Protein AF-A0A2K3N5E5-F1 (afdb_monomer_lite)

Foldseek 3Di:
DDDPPDPVVVVVVVVVVVVVVVVPPPDDPDDDDDDDDDDDDDDDDDDDDDDDDPPPPPDPDPVPVVVVVVVVVVVVVVVVVVVVVVVVVVLVVLCVVQPPCPPPDSVRSVVSSVVVVVVVVVVVVVCCVVDVDADPDWDKDKAFQPDPDPDDDPVPVVVVPGIDIDTGDDDDDDPCPVVVVVVVCVVVVDDDPDDDDDDDDDDDD

Structure (mmCIF, N/CA/C/O backbone):
data_AF-A0A2K3N5E5-F1
#
_entry.id   AF-A0A2K3N5E5-F1
#
loop_
_atom_site.group_PDB
_atom_site.id
_atom_site.type_symbol
_atom_site.label_atom_id
_atom_site.label_alt_id
_atom_site.label_comp_id
_atom_site.label_asym_id
_atom_site.label_entity_id
_atom_site.label_seq_id
_atom_site.pdbx_PDB_ins_code
_atom_site.Cartn_x
_atom_site.Cartn_y
_atom_site.Cartn_z
_atom_site.occupancy
_atom_site.B_iso_or_equiv
_atom_site.auth_seq_id
_atom_site.auth_comp_id
_atom_site.auth_asym_id
_atom_site.auth_atom_id
_atom_site.pdbx_PDB_model_num
ATOM 1 N N . MET A 1 1 ? -0.029 -23.147 -34.958 1.00 42.16 1 MET A N 1
ATOM 2 C CA . MET A 1 1 ? 1.260 -22.773 -35.577 1.00 42.16 1 MET A CA 1
ATOM 3 C C . MET A 1 1 ? 1.073 -21.436 -36.273 1.00 42.16 1 MET A C 1
ATOM 5 O O . MET A 1 1 ? -0.052 -21.160 -36.648 1.00 42.16 1 MET A O 1
ATOM 9 N N . GLU A 1 2 ? 2.160 -20.677 -36.436 1.00 45.16 2 GLU A N 1
ATOM 10 C CA . GLU A 1 2 ? 2.275 -19.384 -37.145 1.00 45.16 2 GLU A CA 1
ATOM 11 C C . GLU A 1 2 ? 2.091 -18.124 -36.288 1.00 45.16 2 GLU A C 1
ATOM 13 O O . GLU A 1 2 ? 0.984 -17.686 -35.993 1.00 45.16 2 GLU A O 1
ATOM 18 N N . ASN A 1 3 ? 3.228 -17.554 -35.866 1.00 38.28 3 ASN A N 1
ATOM 19 C CA . ASN A 1 3 ? 3.641 -16.186 -36.215 1.00 38.28 3 ASN A CA 1
ATOM 20 C C . ASN A 1 3 ? 5.007 -15.890 -35.571 1.00 38.28 3 ASN A C 1
ATOM 22 O O . ASN A 1 3 ? 5.084 -15.391 -34.455 1.00 38.28 3 ASN A O 1
ATOM 26 N N . TYR A 1 4 ? 6.089 -16.232 -36.281 1.00 43.16 4 TYR A N 1
ATOM 27 C CA . TYR A 1 4 ? 7.487 -16.018 -35.860 1.00 43.16 4 TYR A CA 1
ATOM 28 C C . TYR A 1 4 ? 8.283 -15.151 -36.857 1.00 43.16 4 TYR A C 1
ATOM 30 O O . TYR A 1 4 ? 9.507 -15.196 -36.874 1.00 43.16 4 TYR A O 1
ATOM 38 N N . ASN A 1 5 ? 7.600 -14.363 -37.699 1.00 47.69 5 ASN A N 1
ATOM 39 C CA . ASN A 1 5 ? 8.232 -13.681 -38.839 1.00 47.69 5 ASN A CA 1
ATOM 40 C C . ASN A 1 5 ? 8.223 -12.142 -38.790 1.00 47.69 5 ASN A C 1
ATOM 42 O O . ASN A 1 5 ? 8.678 -11.527 -39.747 1.00 47.69 5 ASN A O 1
ATOM 46 N N . ASN A 1 6 ? 7.767 -11.498 -37.707 1.00 48.53 6 ASN A N 1
ATOM 47 C CA . ASN A 1 6 ? 7.713 -10.025 -37.662 1.00 48.53 6 ASN A CA 1
ATOM 48 C C . ASN A 1 6 ? 8.928 -9.340 -37.013 1.00 48.53 6 ASN A C 1
ATOM 50 O O . ASN A 1 6 ? 9.182 -8.178 -37.304 1.00 48.53 6 ASN A O 1
ATOM 54 N N . ASP A 1 7 ? 9.717 -10.048 -36.201 1.00 52.59 7 ASP A N 1
ATOM 55 C CA . ASP A 1 7 ? 10.861 -9.445 -35.496 1.00 52.59 7 ASP A CA 1
ATOM 56 C C . ASP A 1 7 ? 12.050 -9.168 -36.438 1.00 52.59 7 ASP A C 1
ATOM 58 O O . ASP A 1 7 ? 12.761 -8.176 -36.298 1.00 52.59 7 ASP A O 1
ATOM 62 N N . SER A 1 8 ? 12.270 -10.015 -37.452 1.00 50.25 8 SER A N 1
ATOM 63 C CA . SER A 1 8 ? 13.434 -9.887 -38.349 1.00 50.25 8 SER A CA 1
ATOM 64 C C . SER A 1 8 ? 13.371 -8.632 -39.233 1.00 50.25 8 SER A C 1
ATOM 66 O O . SER A 1 8 ? 14.396 -7.994 -39.491 1.00 50.25 8 SER A O 1
ATOM 68 N N . SER A 1 9 ? 12.161 -8.229 -39.626 1.00 55.28 9 SER A N 1
ATOM 69 C CA . SER A 1 9 ? 11.920 -7.034 -40.440 1.00 55.28 9 SER A CA 1
ATOM 70 C C . SER A 1 9 ? 12.106 -5.737 -39.644 1.00 55.28 9 SER A C 1
ATOM 72 O O . SER A 1 9 ? 12.648 -4.770 -40.180 1.00 55.28 9 SER A O 1
ATOM 74 N N . GLU A 1 10 ? 11.749 -5.715 -38.353 1.00 53.28 10 GLU A N 1
ATOM 75 C CA . GLU A 1 10 ? 11.965 -4.542 -37.491 1.00 53.28 10 GLU A CA 1
ATOM 76 C C . GLU A 1 10 ? 13.458 -4.281 -37.249 1.00 53.28 10 GLU A C 1
ATOM 78 O O . GLU A 1 10 ? 13.913 -3.138 -37.360 1.00 53.28 10 GLU A O 1
ATOM 83 N N . TRP A 1 11 ? 14.262 -5.330 -37.029 1.00 48.59 11 TRP A N 1
ATOM 84 C CA . TRP A 1 11 ? 15.717 -5.187 -36.881 1.00 48.59 11 TRP A CA 1
ATOM 85 C C . TRP A 1 11 ? 16.397 -4.670 -38.155 1.00 48.59 11 TRP A C 1
ATOM 87 O O . TRP A 1 11 ? 17.313 -3.846 -38.074 1.00 48.59 11 TRP A O 1
ATOM 97 N N . GLN A 1 12 ? 15.942 -5.098 -39.338 1.00 54.81 12 GLN A N 1
ATOM 98 C CA . GLN A 1 12 ? 16.451 -4.588 -40.616 1.00 54.81 12 GLN A CA 1
ATOM 99 C C . GLN A 1 12 ? 16.048 -3.128 -40.864 1.00 54.81 12 GLN A C 1
ATOM 101 O O . GLN A 1 12 ? 16.860 -2.342 -41.361 1.00 54.81 12 GLN A O 1
ATOM 106 N N . GLN A 1 13 ? 14.839 -2.732 -40.463 1.00 62.19 13 GLN A N 1
ATOM 107 C CA . GLN A 1 13 ? 14.376 -1.352 -40.595 1.00 62.19 13 GLN A CA 1
ATOM 108 C C . GLN A 1 13 ? 15.092 -0.408 -39.613 1.00 62.19 13 GLN A C 1
ATOM 110 O O . GLN A 1 13 ? 15.427 0.724 -39.967 1.00 62.19 13 GLN A O 1
ATOM 115 N N . GLN A 1 14 ? 15.429 -0.885 -38.412 1.00 58.41 14 GLN A N 1
ATOM 116 C CA . GLN A 1 14 ? 16.201 -0.121 -37.429 1.00 58.41 14 GLN A CA 1
ATOM 117 C C . GLN A 1 14 ? 17.668 0.075 -37.863 1.00 58.41 14 GLN A C 1
ATOM 119 O O . GLN A 1 14 ? 18.236 1.148 -37.653 1.00 58.41 14 GLN A O 1
ATOM 124 N N . GLN A 1 15 ? 18.260 -0.916 -38.542 1.00 58.81 15 GLN A N 1
ATOM 125 C CA . GLN A 1 15 ? 19.593 -0.812 -39.157 1.00 58.81 15 GLN A CA 1
ATOM 126 C C . GLN A 1 15 ? 19.628 0.209 -40.308 1.00 58.81 15 GLN A C 1
ATOM 128 O O . GLN A 1 15 ? 20.620 0.919 -40.469 1.00 58.81 15 GLN A O 1
ATOM 133 N N . GLN A 1 16 ? 18.549 0.328 -41.093 1.00 56.12 16 GLN A N 1
ATOM 134 C CA . GLN A 1 16 ? 18.452 1.344 -42.150 1.00 56.12 16 GLN A CA 1
ATOM 135 C C . GLN A 1 16 ? 18.288 2.761 -41.585 1.00 56.12 16 GLN A C 1
ATOM 137 O O . GLN A 1 16 ? 18.914 3.688 -42.097 1.00 56.12 16 GLN A O 1
ATOM 142 N N . GLN A 1 17 ? 17.543 2.937 -40.487 1.00 54.84 17 GLN A N 1
ATOM 143 C CA . GLN A 1 17 ? 17.451 4.245 -39.827 1.00 54.84 17 GLN A CA 1
ATOM 144 C C . GLN A 1 17 ? 18.795 4.696 -39.235 1.00 54.84 17 GLN A C 1
ATOM 146 O O . GLN A 1 17 ? 19.150 5.863 -39.367 1.00 54.84 17 GLN A O 1
ATOM 151 N N . HIS A 1 18 ? 19.600 3.786 -38.676 1.00 51.78 18 HIS A N 1
ATOM 152 C CA . HIS A 1 18 ? 20.935 4.129 -38.165 1.00 51.78 18 HIS A CA 1
ATOM 153 C C . HIS A 1 18 ? 21.882 4.675 -39.251 1.00 51.78 18 HIS A C 1
ATOM 155 O O . HIS A 1 18 ? 22.719 5.527 -38.961 1.00 51.78 18 HIS A O 1
ATOM 161 N N . LYS A 1 19 ? 21.729 4.234 -40.509 1.00 51.12 19 LYS A N 1
ATOM 162 C CA . LYS A 1 19 ? 22.506 4.760 -41.645 1.00 51.12 19 LYS A CA 1
ATOM 163 C C . LYS A 1 19 ? 22.077 6.174 -42.051 1.00 51.12 19 LYS A C 1
ATOM 165 O O . LYS A 1 19 ? 22.918 6.947 -42.486 1.00 51.12 19 LYS A O 1
ATOM 170 N N . HIS A 1 20 ? 20.802 6.523 -41.869 1.00 42.84 20 HIS A N 1
ATOM 171 C CA . HIS A 1 20 ? 20.267 7.845 -42.213 1.00 42.84 20 HIS A CA 1
ATOM 172 C C . HIS A 1 20 ? 20.663 8.929 -41.195 1.00 42.84 20 HIS A C 1
ATOM 174 O O . HIS A 1 20 ? 20.991 10.047 -41.579 1.00 42.84 20 HIS A O 1
ATOM 180 N N . TRP A 1 21 ? 20.713 8.594 -39.901 1.00 40.06 21 TRP A N 1
ATOM 181 C CA . TRP A 1 21 ? 21.130 9.537 -38.850 1.00 40.06 21 TRP A CA 1
ATOM 182 C C . TRP A 1 21 ? 22.621 9.892 -38.902 1.00 40.06 21 TRP A C 1
ATOM 184 O O . TRP A 1 21 ? 23.007 10.971 -38.466 1.00 40.06 21 TRP A O 1
ATOM 194 N N . SER A 1 22 ? 23.458 9.025 -39.478 1.00 42.31 22 SER A N 1
ATOM 195 C CA . SER A 1 22 ? 24.896 9.286 -39.622 1.00 42.31 22 SER A CA 1
ATOM 196 C C . SER A 1 22 ? 25.226 10.315 -40.712 1.00 42.31 22 SER A C 1
ATOM 198 O O . SER A 1 22 ? 26.378 10.721 -40.820 1.00 42.31 22 SER A O 1
ATOM 200 N N . GLN A 1 23 ? 24.238 10.725 -41.517 1.00 37.22 23 GLN A N 1
ATOM 201 C CA . GLN A 1 23 ? 24.419 11.646 -42.642 1.00 37.22 23 GLN A CA 1
ATOM 202 C C . GLN A 1 23 ? 24.017 13.098 -42.316 1.00 37.22 23 GLN A C 1
ATOM 204 O O . GLN A 1 23 ? 24.315 14.000 -43.090 1.00 37.22 23 GLN A O 1
ATOM 209 N N . TYR A 1 24 ? 23.403 13.340 -41.152 1.00 44.09 24 TYR A N 1
ATOM 210 C CA . TYR A 1 24 ? 22.996 14.670 -40.682 1.00 44.09 24 TYR A CA 1
ATOM 211 C C . TYR A 1 24 ? 23.687 15.030 -39.366 1.00 44.09 24 TYR A C 1
ATOM 213 O O . TYR A 1 24 ? 23.031 15.233 -38.348 1.00 44.09 24 TYR A O 1
ATOM 221 N N . SER A 1 25 ? 25.018 15.070 -39.348 1.00 48.66 25 SER A N 1
ATOM 222 C CA . SER A 1 25 ? 25.734 15.636 -38.198 1.00 48.66 25 SER A CA 1
ATOM 223 C C . SER A 1 25 ? 27.139 16.104 -38.562 1.00 48.66 25 SER A C 1
ATOM 225 O O . SER A 1 25 ? 28.113 15.698 -37.935 1.00 48.66 25 SER A O 1
ATOM 227 N N . CYS A 1 26 ? 27.253 16.971 -39.563 1.00 41.47 26 CYS A N 1
ATOM 228 C CA . CYS A 1 26 ? 28.448 17.784 -39.764 1.00 41.47 26 CYS A CA 1
ATOM 229 C C . CYS A 1 26 ? 27.980 19.142 -40.277 1.00 41.47 26 CYS A C 1
ATOM 231 O O . CYS A 1 26 ? 27.768 19.270 -41.469 1.00 41.47 26 CYS A O 1
ATOM 233 N N . ASP A 1 27 ? 27.701 20.072 -39.366 1.00 42.97 27 ASP A N 1
ATOM 234 C CA . ASP A 1 27 ? 27.798 21.522 -39.580 1.00 42.97 27 ASP A CA 1
ATOM 235 C C . ASP A 1 27 ? 27.464 22.205 -38.246 1.00 42.97 27 ASP A C 1
ATOM 237 O O . ASP A 1 27 ? 26.348 22.664 -38.013 1.00 42.97 27 ASP A O 1
ATOM 241 N N . ASP A 1 28 ? 28.434 22.232 -37.330 1.00 33.66 28 ASP A N 1
ATOM 242 C CA . ASP A 1 28 ? 28.466 23.291 -36.322 1.00 33.66 28 ASP A CA 1
ATOM 243 C C . ASP A 1 28 ? 29.911 23.755 -36.116 1.00 33.66 28 ASP A C 1
ATOM 245 O O . ASP A 1 28 ? 30.687 23.198 -35.339 1.00 33.66 28 ASP A O 1
ATOM 249 N N . HIS A 1 29 ? 30.286 24.782 -36.879 1.00 48.22 29 HIS A N 1
ATOM 250 C CA . HIS A 1 29 ? 31.441 25.622 -36.593 1.00 48.22 29 HIS A CA 1
ATOM 251 C C . HIS A 1 29 ? 31.079 26.575 -35.446 1.00 48.22 29 HIS A C 1
ATOM 253 O O . HIS A 1 29 ? 30.838 27.762 -35.660 1.00 48.22 29 HIS A O 1
ATOM 259 N N . SER A 1 30 ? 31.064 26.076 -34.213 1.00 34.72 30 SER A N 1
ATOM 260 C CA . SER A 1 30 ? 30.947 26.915 -33.021 1.00 34.72 30 SER A CA 1
ATOM 261 C C . SER A 1 30 ? 32.326 27.101 -32.377 1.00 34.72 30 SER A C 1
ATOM 263 O O . SER A 1 30 ? 32.817 26.336 -31.550 1.00 34.72 30 SER A O 1
ATOM 265 N N . GLN A 1 31 ? 32.985 28.165 -32.834 1.00 40.59 31 GLN A N 1
ATOM 266 C CA . GLN A 1 31 ? 34.231 28.707 -32.309 1.00 40.59 31 GLN A CA 1
ATOM 267 C C . GLN A 1 31 ? 33.973 29.299 -30.911 1.00 40.59 31 GLN A C 1
ATOM 269 O O . GLN A 1 31 ? 33.431 30.395 -30.786 1.00 40.59 31 GLN A O 1
ATOM 274 N N . PHE A 1 32 ? 34.347 28.585 -29.847 1.00 31.62 32 PHE A N 1
ATOM 275 C CA . PHE A 1 32 ? 34.338 29.129 -28.484 1.00 31.62 32 PHE A CA 1
ATOM 276 C C . PHE A 1 32 ? 35.747 29.599 -28.086 1.00 31.62 32 PHE A C 1
ATOM 278 O O . PHE A 1 32 ? 36.690 28.810 -28.169 1.00 31.62 32 PHE A O 1
ATOM 285 N N . PRO A 1 33 ? 35.931 30.852 -27.627 1.00 35.31 33 PRO A N 1
ATOM 286 C CA . PRO A 1 33 ? 37.212 31.311 -27.110 1.00 35.31 33 PRO A CA 1
ATOM 287 C C . PRO A 1 33 ? 37.356 30.919 -25.633 1.00 35.31 33 PRO A C 1
ATOM 289 O O . PRO A 1 33 ? 36.650 31.441 -24.768 1.00 35.31 33 PRO A O 1
ATOM 292 N N . THR A 1 34 ? 38.294 30.026 -25.318 1.00 40.12 34 THR A N 1
ATOM 293 C CA . THR A 1 34 ? 38.676 29.742 -23.927 1.00 40.12 34 THR A CA 1
ATOM 294 C C . THR A 1 34 ? 39.564 30.875 -23.411 1.00 40.12 34 THR A C 1
ATOM 296 O O . THR A 1 34 ? 40.749 30.949 -23.725 1.00 40.12 34 THR A O 1
ATOM 299 N N . GLN A 1 35 ? 38.983 31.778 -22.625 1.00 35.41 35 GLN A N 1
ATOM 300 C CA . GLN A 1 35 ? 39.711 32.800 -21.872 1.00 35.41 35 GLN A CA 1
ATOM 301 C C . GLN A 1 35 ? 40.418 32.125 -20.683 1.00 35.41 35 GLN A C 1
ATOM 303 O O . GLN A 1 35 ? 39.749 31.605 -19.791 1.00 35.41 35 GLN A O 1
ATOM 308 N N . ILE A 1 36 ? 41.754 32.132 -20.650 1.00 42.62 36 ILE A N 1
ATOM 309 C CA . ILE A 1 36 ? 42.539 31.775 -19.458 1.00 42.62 36 ILE A CA 1
ATOM 310 C C . ILE A 1 36 ? 43.244 33.041 -18.959 1.00 42.62 36 ILE A C 1
ATOM 312 O O . ILE A 1 36 ? 44.010 33.671 -19.684 1.00 42.62 36 ILE A O 1
ATOM 316 N N . LEU A 1 37 ? 42.941 33.414 -17.714 1.00 35.03 37 LEU A N 1
ATOM 317 C CA . LEU A 1 37 ? 43.524 34.535 -16.972 1.00 35.03 37 LEU A CA 1
ATOM 318 C C . LEU A 1 37 ? 45.011 34.258 -16.643 1.00 35.03 37 LEU A C 1
ATOM 320 O O . LEU A 1 37 ? 45.325 33.130 -16.255 1.00 35.03 37 LEU A O 1
ATOM 324 N N . PRO A 1 38 ? 45.925 35.246 -16.714 1.00 44.06 38 PRO A N 1
ATOM 325 C CA . PRO A 1 38 ? 47.325 35.035 -16.369 1.00 44.06 38 PRO A CA 1
ATOM 326 C C . PRO A 1 38 ? 47.554 35.211 -14.861 1.00 44.06 38 PRO A C 1
ATOM 328 O O . PRO A 1 38 ? 47.101 36.185 -14.260 1.00 44.06 38 PRO A O 1
ATOM 331 N N . HIS A 1 39 ? 48.317 34.299 -14.258 1.00 35.91 39 HIS A N 1
ATOM 332 C CA . HIS A 1 39 ? 48.980 34.536 -12.977 1.00 35.91 39 HIS A CA 1
ATOM 333 C C . HIS A 1 39 ? 50.441 34.900 -13.269 1.00 35.91 39 HIS A C 1
ATOM 335 O O . HIS A 1 39 ? 51.163 34.164 -13.943 1.00 35.91 39 HIS A O 1
ATOM 341 N N . ASN A 1 40 ? 50.818 36.085 -12.799 1.00 36.28 40 ASN A N 1
ATOM 342 C CA . ASN A 1 40 ? 52.142 36.673 -12.872 1.00 36.28 40 ASN A CA 1
ATOM 343 C C . ASN A 1 40 ? 52.854 36.410 -11.542 1.00 36.28 40 ASN A C 1
ATOM 345 O O . ASN A 1 40 ? 52.357 36.850 -10.506 1.00 36.28 40 ASN A O 1
ATOM 349 N N . VAL A 1 41 ? 54.015 35.762 -11.576 1.00 34.69 41 VAL A N 1
ATOM 350 C CA . VAL A 1 41 ? 55.037 35.912 -10.535 1.00 34.69 41 VAL A CA 1
ATOM 351 C C . VAL A 1 41 ? 56.393 36.035 -11.216 1.00 34.69 41 VAL A C 1
ATOM 353 O O . VAL A 1 41 ? 56.855 35.137 -11.917 1.00 34.69 41 VAL A O 1
ATOM 356 N N . SER A 1 42 ? 56.981 37.212 -11.043 1.00 38.88 42 SER A N 1
ATOM 357 C CA . SER A 1 42 ? 58.345 37.544 -11.414 1.00 38.88 42 SER A CA 1
ATOM 358 C C . SER A 1 42 ? 59.309 36.872 -10.443 1.00 38.88 42 SER A C 1
ATOM 360 O O . SER A 1 42 ? 59.102 36.978 -9.238 1.00 38.88 42 SER A O 1
ATOM 362 N N . ASP A 1 43 ? 60.399 36.297 -10.946 1.00 31.28 43 ASP A N 1
ATOM 363 C CA . ASP A 1 43 ? 61.696 36.543 -10.323 1.00 31.28 43 ASP A CA 1
ATOM 364 C C . ASP A 1 43 ? 62.858 36.352 -11.297 1.00 31.28 43 ASP A C 1
ATOM 366 O O . ASP A 1 43 ? 62.812 35.578 -12.253 1.00 31.28 43 ASP A O 1
ATOM 370 N N . SER A 1 44 ? 63.873 37.178 -11.074 1.00 37.91 44 SER A N 1
ATOM 371 C CA . SER A 1 44 ? 64.934 37.536 -12.011 1.00 37.91 44 SER A CA 1
ATOM 372 C C . SER A 1 44 ? 66.169 36.653 -11.834 1.00 37.91 44 SER A C 1
ATOM 374 O O . SER A 1 44 ? 66.607 36.450 -10.707 1.00 37.91 44 SER A O 1
ATOM 376 N N . SER A 1 45 ? 66.814 36.221 -12.922 1.00 36.19 45 SER A N 1
ATOM 377 C CA . SER A 1 45 ? 68.288 36.208 -13.031 1.00 36.19 45 SER A CA 1
ATOM 378 C C . SER A 1 45 ? 68.776 35.796 -14.425 1.00 36.19 45 SER A C 1
ATOM 380 O O . SER A 1 45 ? 68.162 35.005 -15.133 1.00 36.19 45 SER A O 1
ATOM 382 N N . SER A 1 46 ? 69.885 36.426 -14.807 1.00 42.78 46 SER A N 1
ATOM 383 C CA . SER A 1 46 ? 70.565 36.427 -16.099 1.00 42.78 46 SER A CA 1
ATOM 384 C C . SER A 1 46 ? 70.893 35.055 -16.689 1.00 42.78 46 SER A C 1
ATOM 386 O O . SER A 1 46 ? 71.453 34.195 -16.017 1.00 42.78 46 SER A O 1
ATOM 388 N N . GLY A 1 47 ? 70.706 34.924 -18.002 1.00 34.22 47 GLY A N 1
ATOM 389 C CA . GLY A 1 47 ? 71.244 33.813 -18.782 1.00 34.22 47 GLY A CA 1
ATOM 390 C C . GLY A 1 47 ? 71.100 34.061 -20.279 1.00 34.22 47 GLY A C 1
ATOM 391 O O . GLY A 1 47 ? 69.996 34.130 -20.797 1.00 34.22 47 GLY A O 1
ATOM 392 N N . SER A 1 48 ? 72.242 34.248 -20.934 1.00 39.06 48 SER A N 1
ATOM 393 C CA . SER A 1 48 ? 72.470 34.484 -22.362 1.00 39.06 48 SER A CA 1
ATOM 394 C C . SER A 1 48 ? 71.499 33.784 -23.325 1.00 39.06 48 SER A C 1
ATOM 396 O O . SER A 1 48 ? 71.318 32.571 -23.281 1.00 39.06 48 SER A O 1
ATOM 398 N N . PHE A 1 49 ? 70.969 34.559 -24.273 1.00 36.56 49 PHE A N 1
ATOM 399 C CA . PHE A 1 49 ? 70.248 34.077 -25.447 1.00 36.56 49 PHE A CA 1
ATOM 400 C C . PHE A 1 49 ? 71.147 33.167 -26.298 1.00 36.56 49 PHE A C 1
ATOM 402 O O . PHE A 1 49 ? 72.161 33.619 -26.830 1.00 36.56 49 PHE A O 1
ATOM 409 N N . GLN A 1 50 ? 70.740 31.912 -26.484 1.00 35.97 50 GLN A N 1
ATOM 410 C CA . GLN A 1 50 ? 71.152 31.099 -27.623 1.00 35.97 50 GLN A CA 1
ATOM 411 C C . GLN A 1 50 ? 69.908 30.443 -28.224 1.00 35.97 50 GLN A C 1
ATOM 413 O O . GLN A 1 50 ? 69.211 29.653 -27.598 1.00 35.97 50 GLN A O 1
ATOM 418 N N . TYR A 1 51 ? 69.603 30.880 -29.441 1.00 41.62 51 TYR A N 1
ATOM 419 C CA . TYR A 1 51 ? 68.548 30.375 -30.306 1.00 41.62 51 TYR A CA 1
ATOM 420 C C . TYR A 1 51 ? 68.943 28.980 -30.804 1.00 41.62 51 TYR A C 1
ATOM 422 O O . TYR A 1 51 ? 70.003 28.856 -31.413 1.00 41.62 51 TYR A O 1
ATOM 430 N N . SER A 1 52 ? 68.099 27.976 -30.560 1.00 44.41 52 SER A N 1
ATOM 431 C CA . SER A 1 52 ? 67.838 26.762 -31.365 1.00 44.41 52 SER A CA 1
ATOM 432 C C . SER A 1 52 ? 67.535 25.577 -30.451 1.00 44.41 52 SER A C 1
ATOM 434 O O . SER A 1 52 ? 68.418 25.098 -29.765 1.00 44.41 52 SER A O 1
ATOM 436 N N . GLU A 1 53 ? 6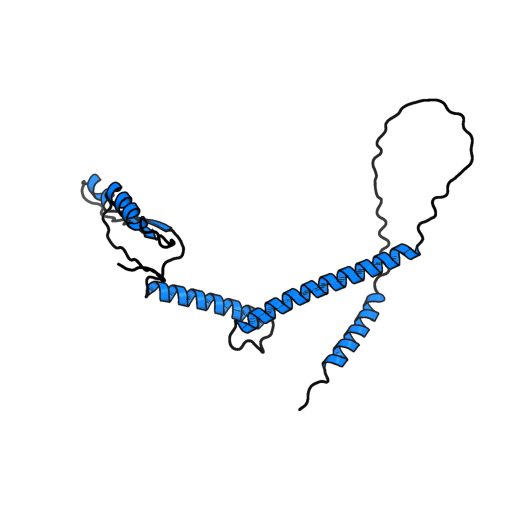6.263 25.178 -30.406 1.00 34.62 53 GLU A N 1
ATOM 437 C CA . GLU A 1 53 ? 65.772 23.789 -30.456 1.00 34.62 53 GLU A CA 1
ATOM 438 C C . GLU A 1 53 ? 64.262 23.879 -30.178 1.00 34.62 53 GLU A C 1
ATOM 440 O O . GLU A 1 53 ? 63.784 23.766 -29.048 1.00 34.62 53 GLU A O 1
ATOM 445 N N . PHE A 1 54 ? 63.477 24.198 -31.209 1.00 36.66 54 PHE A N 1
ATOM 446 C CA . PHE A 1 54 ? 62.034 24.016 -31.116 1.00 36.66 54 PHE A CA 1
ATOM 447 C C . PHE A 1 54 ? 61.791 22.509 -31.003 1.00 36.66 54 PHE A C 1
ATOM 449 O O . PHE A 1 54 ? 61.761 21.808 -32.011 1.00 36.66 54 PHE A O 1
ATOM 456 N N . HIS A 1 55 ? 61.622 22.000 -29.781 1.00 39.41 55 HIS A N 1
ATOM 457 C CA . HIS A 1 55 ? 60.953 20.725 -29.566 1.00 39.41 55 HIS A CA 1
ATOM 458 C C . HIS A 1 55 ? 59.501 20.905 -30.003 1.00 39.41 55 HIS A C 1
ATOM 460 O O . HIS A 1 55 ? 58.629 21.299 -29.228 1.00 39.41 55 HIS A O 1
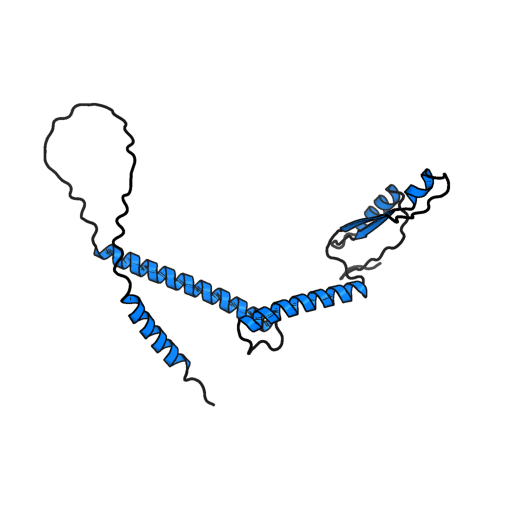ATOM 466 N N . THR A 1 56 ? 59.269 20.676 -31.292 1.00 35.28 56 THR A N 1
ATOM 467 C CA . THR A 1 56 ? 57.956 20.515 -31.892 1.00 35.28 56 THR A CA 1
ATOM 468 C C . THR A 1 56 ? 57.205 19.468 -31.080 1.00 35.28 56 THR A C 1
ATOM 470 O O . THR A 1 56 ? 57.496 18.277 -31.168 1.00 35.28 56 THR A O 1
ATOM 473 N N . TRP A 1 57 ? 56.251 19.908 -30.259 1.00 44.47 57 TRP A N 1
ATOM 474 C CA . TRP A 1 57 ? 55.191 19.023 -29.798 1.00 44.47 57 TRP A CA 1
ATOM 475 C C . TRP A 1 57 ? 54.547 18.435 -31.056 1.00 44.47 57 TRP A C 1
ATOM 477 O O . TRP A 1 57 ? 54.112 19.216 -31.909 1.00 44.47 57 TRP A O 1
ATOM 487 N N . PRO A 1 58 ? 54.523 17.102 -31.231 1.00 46.06 58 PRO A N 1
ATOM 488 C CA . PRO A 1 58 ? 53.809 16.515 -32.346 1.00 46.06 58 PRO A CA 1
ATOM 489 C C . PRO A 1 58 ? 52.357 16.972 -32.253 1.00 46.06 58 PRO A C 1
ATOM 491 O O . PRO A 1 58 ? 51.717 16.834 -31.207 1.00 46.06 58 PRO A O 1
ATOM 494 N N . LEU A 1 59 ? 51.875 17.563 -33.342 1.00 50.66 59 LEU A N 1
ATOM 495 C CA . LEU A 1 59 ? 50.466 17.853 -33.561 1.00 50.66 59 LEU A CA 1
ATOM 496 C C . LEU A 1 59 ? 49.637 16.622 -33.150 1.00 50.66 59 LEU A C 1
ATOM 498 O O . LEU A 1 59 ? 50.019 15.504 -33.514 1.00 50.66 59 LEU A O 1
ATOM 502 N N . PRO A 1 60 ? 48.539 16.786 -32.390 1.00 43.84 60 PRO A N 1
ATOM 503 C CA . PRO A 1 60 ? 47.658 15.677 -32.073 1.00 43.84 60 PRO A CA 1
ATOM 504 C C . PRO A 1 60 ? 47.187 15.047 -33.377 1.00 43.84 60 PRO A C 1
ATOM 506 O O . PRO A 1 60 ? 46.565 15.701 -34.209 1.00 43.84 60 PRO A O 1
ATOM 509 N N . ILE A 1 61 ? 47.535 13.778 -33.541 1.00 50.41 61 ILE A N 1
ATOM 510 C CA . ILE A 1 61 ? 47.040 12.893 -34.583 1.00 50.41 61 ILE A CA 1
ATOM 511 C C . ILE A 1 61 ? 45.507 13.017 -34.606 1.00 50.41 61 ILE A C 1
ATOM 513 O O . ILE A 1 61 ? 44.824 12.624 -33.656 1.00 50.41 61 ILE A O 1
ATOM 517 N N . GLU A 1 62 ? 44.990 13.606 -35.686 1.00 54.41 62 GLU A N 1
ATOM 518 C CA . GLU A 1 62 ? 43.563 13.848 -35.961 1.00 54.41 62 GLU A CA 1
ATOM 519 C C . GLU A 1 62 ? 42.745 12.537 -35.950 1.00 54.41 62 GLU A C 1
ATOM 521 O O . GLU A 1 62 ? 41.550 12.533 -35.674 1.00 54.41 62 GLU A O 1
ATOM 526 N N . GLU A 1 63 ? 43.431 11.401 -36.096 1.00 46.94 63 GLU A N 1
ATOM 527 C CA . GLU A 1 63 ? 42.913 10.027 -36.036 1.00 46.94 63 GLU A CA 1
ATOM 528 C C . GLU A 1 63 ? 42.389 9.619 -34.636 1.00 46.94 63 GLU A C 1
ATOM 530 O O . GLU A 1 63 ? 41.603 8.688 -34.504 1.00 46.94 63 GLU A O 1
ATOM 535 N N . SER A 1 64 ? 42.777 10.319 -33.557 1.00 55.75 64 SER A N 1
ATOM 536 C CA . SER A 1 64 ? 42.448 9.929 -32.168 1.00 55.75 64 SER A CA 1
ATOM 537 C C . SER A 1 64 ? 41.100 10.465 -31.650 1.00 55.75 64 SER A C 1
ATOM 539 O O . SER A 1 64 ? 40.487 9.883 -30.745 1.00 55.75 64 SER A O 1
ATOM 541 N N . LEU A 1 65 ? 40.616 11.586 -32.192 1.00 60.62 65 LEU A N 1
ATOM 542 C CA . LEU A 1 65 ? 39.386 12.231 -31.717 1.00 60.62 65 LEU A CA 1
ATOM 543 C C . LEU A 1 65 ? 38.131 11.550 -32.262 1.00 60.62 65 LEU A C 1
ATOM 545 O O . LEU A 1 65 ? 37.144 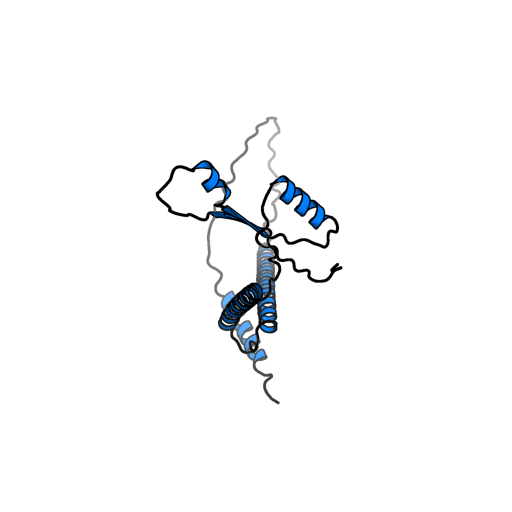11.436 -31.533 1.00 60.62 65 LEU A O 1
ATOM 549 N N . GLU A 1 66 ? 38.187 11.041 -33.491 1.00 60.31 66 GLU A N 1
ATOM 550 C CA . GLU A 1 66 ? 37.088 10.305 -34.116 1.00 60.31 66 GLU A CA 1
ATOM 551 C C . GLU A 1 66 ? 36.843 8.968 -33.406 1.00 60.31 66 GLU A C 1
ATOM 553 O O . GLU A 1 66 ? 35.711 8.674 -33.021 1.00 60.31 66 GLU A O 1
ATOM 558 N N . ASP A 1 67 ? 37.895 8.213 -33.079 1.00 67.94 67 ASP A N 1
ATOM 559 C CA . ASP A 1 67 ? 37.786 6.968 -32.307 1.00 67.94 67 ASP A CA 1
ATOM 560 C C . ASP A 1 67 ? 37.25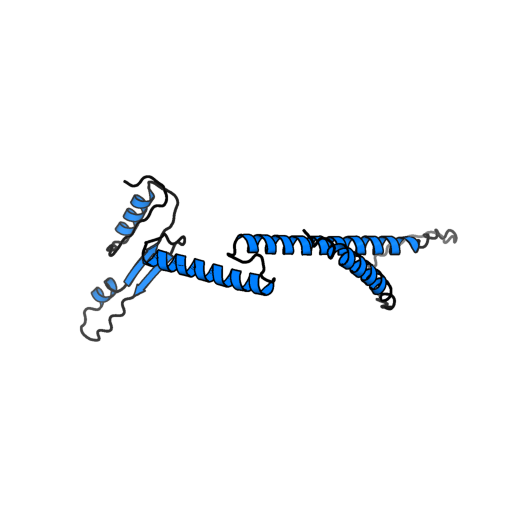5 7.192 -30.887 1.00 67.94 67 ASP A C 1
ATOM 562 O O . ASP A 1 67 ? 36.449 6.405 -30.364 1.00 67.94 67 ASP A O 1
ATOM 566 N N . ARG A 1 68 ? 37.655 8.302 -30.253 1.00 68.44 68 ARG A N 1
ATOM 567 C CA . ARG A 1 68 ? 37.135 8.713 -28.944 1.00 68.44 68 ARG A CA 1
ATOM 568 C C . ARG A 1 68 ? 35.674 9.152 -29.032 1.00 68.44 68 ARG A C 1
ATOM 570 O O . ARG A 1 68 ? 34.895 8.796 -28.146 1.00 68.44 68 ARG A O 1
ATOM 577 N N . ALA A 1 69 ? 35.282 9.865 -30.085 1.00 72.75 69 ALA A N 1
ATOM 578 C CA . ALA A 1 69 ? 33.902 10.279 -30.330 1.00 72.75 69 ALA A CA 1
ATOM 579 C C . ALA A 1 69 ? 32.992 9.078 -30.642 1.00 72.75 69 ALA A C 1
ATOM 581 O O . ALA A 1 69 ? 31.907 8.955 -30.069 1.00 72.75 69 ALA A O 1
ATOM 582 N N . VAL A 1 70 ? 33.453 8.128 -31.459 1.00 76.25 70 VAL A N 1
ATOM 583 C CA . VAL A 1 70 ? 32.746 6.875 -31.764 1.00 76.25 70 VAL A CA 1
ATOM 584 C C . VAL A 1 70 ? 32.603 6.015 -30.507 1.00 76.25 70 VAL A C 1
ATOM 586 O O . VAL A 1 70 ? 31.526 5.477 -30.239 1.00 76.25 70 VAL A O 1
ATOM 589 N N . SER A 1 71 ? 33.653 5.913 -29.691 1.00 76.44 71 SER A N 1
ATOM 590 C CA . SER A 1 71 ? 33.610 5.193 -28.411 1.00 76.44 71 SER A CA 1
ATOM 591 C C . SER A 1 71 ? 32.675 5.866 -27.400 1.00 76.44 71 SER A C 1
ATOM 593 O O . SER A 1 71 ? 31.914 5.181 -26.711 1.00 76.44 71 SER A O 1
ATOM 595 N N . ALA A 1 72 ? 32.659 7.200 -27.347 1.00 80.75 72 ALA A N 1
ATOM 596 C CA . ALA A 1 72 ? 31.728 7.964 -26.520 1.00 80.75 72 ALA A CA 1
ATOM 597 C C . ALA A 1 72 ? 30.270 7.786 -26.981 1.00 80.75 72 ALA A C 1
ATOM 599 O O . ALA A 1 72 ? 29.395 7.543 -26.151 1.00 80.75 72 ALA A O 1
ATOM 600 N N . SER A 1 73 ? 30.007 7.805 -28.290 1.00 82.56 73 SER A N 1
ATOM 601 C CA . SER A 1 73 ? 28.679 7.558 -28.873 1.00 82.56 73 SER A CA 1
ATOM 602 C C . SER A 1 73 ? 28.180 6.127 -28.601 1.00 82.56 73 SER A C 1
ATOM 604 O O . SER A 1 73 ? 27.035 5.909 -28.187 1.00 82.56 73 SER A O 1
ATOM 606 N N . LYS A 1 74 ? 29.066 5.127 -28.708 1.00 89.19 74 LYS A N 1
ATOM 607 C CA . LYS A 1 74 ? 28.782 3.736 -28.304 1.00 89.19 74 LYS A CA 1
ATOM 608 C C . LYS A 1 74 ? 28.486 3.624 -26.804 1.00 89.19 74 LYS A C 1
ATOM 610 O O . LYS A 1 74 ? 27.543 2.942 -26.410 1.00 89.19 74 LYS A O 1
ATOM 615 N N . SER A 1 75 ? 29.242 4.325 -25.959 1.00 92.12 75 SER A N 1
ATOM 616 C CA . SER A 1 75 ? 28.984 4.375 -24.513 1.00 92.12 75 SER A CA 1
ATOM 617 C C . SER A 1 75 ? 27.621 5.007 -24.200 1.00 92.12 75 SER A C 1
ATOM 619 O O . SER A 1 75 ? 26.842 4.451 -23.422 1.00 92.12 75 SER A O 1
ATOM 621 N N . HIS A 1 76 ? 27.284 6.115 -24.864 1.00 95.25 76 HIS A N 1
ATOM 622 C CA . HIS A 1 76 ? 26.010 6.812 -24.700 1.00 95.25 76 HIS A CA 1
ATOM 623 C C . HIS A 1 76 ? 24.813 5.947 -25.126 1.00 95.25 76 HIS A C 1
ATOM 625 O O . HIS A 1 76 ? 23.871 5.761 -24.355 1.00 95.25 76 HIS A O 1
ATOM 631 N N . SER A 1 77 ? 24.873 5.336 -26.311 1.00 96.19 77 SER A N 1
ATOM 632 C CA . SER A 1 77 ? 23.819 4.431 -26.793 1.00 96.19 77 SER A CA 1
ATOM 633 C C . SER A 1 77 ? 23.640 3.207 -25.886 1.00 96.19 77 SER A C 1
ATOM 635 O O . SER A 1 77 ? 22.509 2.813 -25.582 1.00 96.19 77 SER A O 1
ATOM 637 N N . GLN A 1 78 ? 24.734 2.640 -25.369 1.00 97.25 78 GLN A N 1
ATOM 638 C CA . GLN A 1 78 ? 24.684 1.548 -24.398 1.00 97.25 78 GLN A CA 1
ATOM 639 C C . GLN A 1 78 ? 24.080 1.993 -23.055 1.00 97.25 78 GLN A C 1
ATOM 641 O O . GLN A 1 78 ? 23.343 1.227 -22.423 1.00 97.25 78 GLN A O 1
ATOM 646 N N . ALA A 1 79 ? 24.366 3.215 -22.606 1.00 97.56 79 ALA A N 1
ATOM 647 C CA . ALA A 1 79 ? 23.760 3.787 -21.408 1.00 97.56 79 ALA A CA 1
ATOM 648 C C . ALA A 1 79 ? 22.243 3.971 -21.579 1.00 97.56 79 ALA A C 1
ATOM 650 O O . ALA A 1 79 ? 21.477 3.558 -20.702 1.00 97.56 79 ALA A O 1
ATOM 651 N N . GLU A 1 80 ? 21.794 4.487 -22.725 1.00 98.06 80 GLU A N 1
ATOM 652 C CA . GLU A 1 80 ? 20.366 4.649 -23.017 1.00 98.06 80 GLU A CA 1
ATOM 653 C C . GLU A 1 80 ? 19.649 3.302 -23.157 1.00 98.06 80 GLU A C 1
ATOM 655 O O . GLU A 1 80 ? 18.537 3.133 -22.654 1.00 98.06 80 GLU A O 1
ATOM 660 N N . LYS A 1 81 ? 20.291 2.294 -23.762 1.00 98.06 81 LYS A N 1
ATOM 661 C CA . LYS A 1 81 ? 19.756 0.925 -23.782 1.00 98.06 81 LYS A CA 1
ATOM 662 C C . LYS A 1 81 ? 19.494 0.419 -22.362 1.00 98.06 81 LYS A C 1
ATOM 664 O O . LYS A 1 81 ? 18.368 0.043 -22.050 1.00 98.06 81 LYS A O 1
ATOM 669 N N . ARG A 1 82 ? 20.483 0.524 -21.464 1.00 98.31 82 ARG A N 1
ATOM 670 C CA . ARG A 1 82 ? 20.316 0.135 -20.051 1.00 98.31 82 ARG A CA 1
ATOM 671 C C . ARG A 1 82 ? 19.192 0.914 -19.365 1.00 98.31 82 ARG A C 1
ATOM 673 O O . ARG A 1 82 ? 18.494 0.353 -18.524 1.00 98.31 82 ARG A O 1
ATOM 680 N N . ARG A 1 83 ? 19.007 2.199 -19.685 1.00 98.62 83 ARG A N 1
ATOM 681 C CA . ARG A 1 83 ? 17.897 3.004 -19.150 1.00 98.62 83 ARG A CA 1
ATOM 682 C C . ARG A 1 83 ? 16.544 2.441 -19.590 1.00 98.62 83 ARG A C 1
ATOM 684 O O . ARG A 1 83 ? 15.675 2.232 -18.743 1.00 98.62 83 ARG A O 1
ATOM 691 N N . ARG A 1 84 ? 16.389 2.148 -20.885 1.00 98.44 84 ARG A N 1
ATOM 692 C CA . ARG A 1 84 ? 15.169 1.546 -21.449 1.00 98.44 84 ARG A CA 1
ATOM 693 C C . ARG A 1 84 ? 14.886 0.166 -20.861 1.00 98.44 84 ARG A C 1
ATOM 695 O O . ARG A 1 84 ? 13.745 -0.098 -20.491 1.00 98.44 84 ARG A O 1
ATOM 702 N N . ASP A 1 85 ? 15.910 -0.665 -20.690 1.00 98.56 85 ASP A N 1
ATOM 703 C CA . ASP A 1 85 ? 15.771 -2.009 -20.119 1.00 98.56 85 ASP A CA 1
ATOM 704 C C . ASP A 1 85 ? 15.251 -1.961 -18.672 1.00 98.56 85 ASP A C 1
ATOM 706 O O . ASP A 1 85 ? 14.326 -2.698 -18.316 1.00 98.56 85 ASP A O 1
ATOM 710 N N . ARG A 1 86 ? 15.766 -1.035 -17.845 1.00 98.50 86 ARG A N 1
ATOM 711 C CA . ARG A 1 86 ? 15.269 -0.824 -16.470 1.00 98.50 86 ARG A CA 1
ATOM 712 C C . ARG A 1 86 ? 13.795 -0.423 -16.448 1.00 98.50 86 ARG A C 1
ATOM 714 O O . ARG A 1 86 ? 13.025 -0.972 -15.663 1.00 98.50 86 ARG A O 1
ATOM 721 N N . ILE A 1 87 ? 13.389 0.487 -17.331 1.00 98.31 87 ILE A N 1
ATOM 722 C CA . ILE A 1 87 ? 11.988 0.922 -17.438 1.00 98.31 87 ILE A CA 1
ATOM 723 C C . ILE A 1 87 ? 11.089 -0.228 -17.888 1.00 98.31 87 ILE A C 1
ATOM 725 O O . ILE A 1 87 ? 10.039 -0.464 -17.296 1.00 98.31 87 ILE A O 1
ATOM 729 N N . ASN A 1 88 ? 11.496 -0.978 -18.911 1.00 98.00 88 ASN A N 1
ATOM 730 C CA . ASN A 1 88 ? 10.716 -2.111 -19.403 1.00 98.00 88 ASN A CA 1
ATOM 731 C C . ASN A 1 88 ? 10.583 -3.211 -18.340 1.00 98.00 88 ASN A C 1
ATOM 733 O O . ASN A 1 88 ? 9.515 -3.808 -18.213 1.00 98.00 88 ASN A O 1
ATOM 737 N N . THR A 1 89 ? 11.619 -3.416 -17.521 1.00 98.38 89 THR A N 1
ATOM 738 C CA . THR A 1 89 ? 11.573 -4.324 -16.365 1.00 98.38 89 THR A CA 1
ATOM 739 C C . THR A 1 89 ? 10.527 -3.873 -15.346 1.00 98.38 89 THR A C 1
ATOM 741 O O . THR A 1 89 ? 9.703 -4.674 -14.908 1.00 98.38 89 THR A O 1
ATOM 744 N N . GLN A 1 90 ? 10.500 -2.581 -15.005 1.00 98.19 90 GLN A N 1
ATOM 745 C CA . GLN A 1 90 ? 9.495 -2.029 -14.095 1.00 98.19 90 GLN A CA 1
ATOM 746 C C . GLN A 1 90 ? 8.074 -2.182 -14.655 1.00 98.19 90 GLN A C 1
ATOM 748 O O . GLN A 1 90 ? 7.187 -2.644 -13.942 1.00 98.19 90 GLN A O 1
ATOM 753 N N . LEU A 1 91 ? 7.860 -1.887 -15.941 1.00 97.88 91 LEU A N 1
ATOM 754 C CA . LEU A 1 91 ? 6.561 -2.078 -16.596 1.00 97.88 91 LEU A CA 1
ATOM 755 C C . LEU A 1 91 ? 6.113 -3.549 -16.588 1.00 97.88 91 LEU A C 1
ATOM 757 O O . LEU A 1 91 ? 4.935 -3.833 -16.381 1.00 97.88 91 LEU A O 1
ATOM 761 N N . ALA A 1 92 ? 7.035 -4.494 -16.788 1.00 96.75 92 ALA A N 1
ATOM 762 C CA . ALA A 1 92 ? 6.735 -5.923 -16.707 1.00 96.75 92 ALA A CA 1
ATOM 763 C C . ALA A 1 92 ? 6.355 -6.354 -15.281 1.00 96.75 92 ALA A C 1
ATOM 765 O O . ALA A 1 92 ? 5.432 -7.147 -15.108 1.00 96.75 92 ALA A O 1
ATOM 766 N N . ASN A 1 93 ? 7.020 -5.806 -14.260 1.00 97.50 93 ASN A N 1
ATOM 767 C CA . ASN A 1 93 ? 6.661 -6.055 -12.864 1.00 97.50 93 ASN A CA 1
ATOM 768 C C . ASN A 1 93 ? 5.265 -5.521 -12.536 1.00 97.50 93 ASN A C 1
ATOM 770 O O . ASN A 1 93 ? 4.489 -6.232 -11.905 1.00 97.50 93 ASN A O 1
ATOM 774 N N . LEU A 1 94 ? 4.914 -4.325 -13.019 1.00 97.62 94 LEU A N 1
ATOM 775 C CA . LEU A 1 94 ? 3.562 -3.788 -12.858 1.00 97.62 94 LEU A CA 1
ATOM 776 C C . LEU A 1 94 ? 2.514 -4.729 -13.468 1.00 97.62 94 LEU A C 1
ATOM 778 O O . LEU A 1 94 ? 1.539 -5.049 -12.797 1.00 97.62 94 LEU A O 1
ATOM 782 N N . ARG A 1 95 ? 2.737 -5.269 -14.676 1.00 96.88 95 ARG A N 1
ATOM 783 C CA . ARG A 1 95 ? 1.783 -6.213 -15.291 1.00 96.88 95 ARG A CA 1
ATOM 784 C C . ARG A 1 95 ? 1.506 -7.460 -14.447 1.00 96.88 95 ARG A C 1
ATOM 786 O O . ARG A 1 95 ? 0.376 -7.926 -14.396 1.00 96.88 95 ARG A O 1
ATOM 793 N N . LYS A 1 96 ? 2.509 -7.972 -13.730 1.00 96.19 96 LYS A N 1
ATOM 794 C CA . LYS A 1 96 ? 2.333 -9.131 -12.836 1.00 96.19 96 LYS A CA 1
ATOM 795 C C . LYS A 1 96 ? 1.435 -8.834 -11.630 1.00 96.19 96 LYS A C 1
ATOM 797 O O . LYS A 1 96 ? 0.852 -9.759 -11.076 1.00 96.19 96 LYS A O 1
ATOM 802 N N . LEU A 1 97 ? 1.351 -7.572 -11.208 1.00 96.25 97 LEU A N 1
ATOM 803 C CA . LEU A 1 97 ? 0.563 -7.138 -10.049 1.00 96.25 97 LEU A CA 1
ATOM 804 C C . LEU A 1 97 ? -0.858 -6.701 -10.432 1.00 96.25 97 LEU A C 1
ATOM 806 O O . LEU A 1 97 ? -1.765 -6.762 -9.598 1.00 96.25 97 LEU A O 1
ATOM 810 N N . ILE A 1 98 ? -1.061 -6.265 -11.681 1.00 96.75 98 ILE A N 1
ATOM 811 C CA . ILE A 1 98 ? -2.355 -5.774 -12.163 1.00 96.75 98 ILE A CA 1
ATOM 812 C C . ILE A 1 98 ? -3.157 -6.907 -12.823 1.00 96.75 98 ILE A C 1
ATOM 814 O O . ILE A 1 98 ? -2.718 -7.461 -13.838 1.00 96.75 98 ILE A O 1
ATOM 818 N N . PRO A 1 99 ? -4.369 -7.221 -12.325 1.00 93.44 99 PRO A N 1
ATOM 819 C CA . PRO A 1 99 ? -5.246 -8.213 -12.933 1.00 93.44 99 PRO A CA 1
ATOM 820 C C . PRO A 1 99 ? -5.556 -7.893 -14.399 1.00 93.44 99 PRO A C 1
ATOM 822 O O . PRO A 1 99 ? -5.907 -6.764 -14.730 1.00 93.44 99 PRO A O 1
ATOM 825 N N . LYS A 1 100 ? -5.508 -8.914 -15.265 1.00 91.81 100 LYS A N 1
ATOM 826 C CA . LYS A 1 100 ? -5.904 -8.833 -16.688 1.00 91.81 100 LYS A CA 1
ATOM 827 C C . LYS A 1 100 ? -5.139 -7.775 -17.504 1.00 91.81 100 LYS A C 1
ATOM 829 O O . LYS A 1 100 ? -5.673 -7.246 -18.477 1.00 91.81 100 LYS A O 1
ATOM 834 N N . SER A 1 101 ? -3.889 -7.487 -17.142 1.00 92.50 101 SER A N 1
ATOM 835 C CA . SER A 1 101 ? -3.107 -6.403 -17.752 1.00 92.50 101 SER A CA 1
ATOM 836 C C . SER A 1 101 ? -2.180 -6.811 -18.905 1.00 92.50 101 SER A C 1
ATOM 838 O O . SER A 1 101 ? -1.536 -5.955 -19.518 1.00 92.50 101 SER A O 1
ATOM 840 N N . ASP A 1 102 ? -2.145 -8.101 -19.256 1.00 90.38 102 ASP A N 1
ATOM 841 C CA . ASP A 1 102 ? -1.217 -8.673 -20.245 1.00 90.38 102 ASP A CA 1
ATOM 842 C C . ASP A 1 102 ? -1.278 -7.990 -21.618 1.00 90.38 102 ASP A C 1
ATOM 844 O O . ASP A 1 102 ? -0.263 -7.861 -22.299 1.00 90.38 102 ASP A O 1
ATOM 848 N N . LYS A 1 103 ? -2.467 -7.522 -22.015 1.00 92.69 103 LYS A N 1
ATOM 849 C CA . LYS A 1 103 ? -2.722 -6.886 -23.320 1.00 92.69 103 LYS A CA 1
ATOM 850 C C . LYS A 1 103 ? -2.834 -5.362 -23.257 1.00 92.69 103 LYS A C 1
ATOM 852 O O . LYS A 1 103 ? -3.136 -4.738 -24.268 1.00 92.69 103 LYS A O 1
ATOM 857 N N . MET A 1 104 ? -2.630 -4.757 -22.088 1.00 96.56 104 MET A N 1
ATOM 858 C CA . MET A 1 104 ? -2.742 -3.309 -21.933 1.00 96.56 104 MET A CA 1
ATOM 859 C C . MET A 1 104 ? -1.523 -2.604 -22.530 1.00 96.56 104 MET A C 1
ATOM 861 O O . MET A 1 104 ? -0.373 -3.020 -22.316 1.00 96.56 104 MET A O 1
ATOM 865 N N . ASP A 1 105 ? -1.768 -1.499 -23.237 1.00 97.00 105 ASP A N 1
ATOM 866 C CA . ASP A 1 105 ? -0.708 -0.568 -23.609 1.00 97.00 105 ASP A CA 1
ATOM 867 C C . ASP A 1 105 ? -0.089 0.099 -22.360 1.00 97.00 105 ASP A C 1
ATOM 869 O O . ASP A 1 105 ? -0.553 -0.072 -21.228 1.00 97.00 105 ASP A O 1
ATOM 873 N N . LYS A 1 106 ? 1.014 0.835 -22.546 1.00 97.19 106 LYS A N 1
ATOM 874 C CA . LYS A 1 106 ? 1.768 1.424 -21.426 1.00 97.19 106 LYS A CA 1
ATOM 875 C C . LYS A 1 106 ? 0.961 2.473 -20.654 1.00 97.19 106 LYS A C 1
ATOM 877 O O . LYS A 1 106 ? 1.101 2.540 -19.437 1.00 97.19 106 LYS A O 1
ATOM 882 N N . ALA A 1 107 ? 0.151 3.282 -21.333 1.00 97.88 107 ALA A N 1
ATOM 883 C CA . ALA A 1 107 ? -0.620 4.341 -20.690 1.00 97.88 107 ALA A CA 1
ATOM 884 C C . ALA A 1 107 ? -1.799 3.748 -19.911 1.00 97.88 107 ALA A C 1
ATOM 886 O O . ALA A 1 107 ? -1.988 4.069 -18.737 1.00 97.88 107 ALA A O 1
ATOM 887 N N . ALA A 1 108 ? -2.522 2.814 -20.530 1.00 97.56 108 ALA A N 1
ATOM 888 C CA . ALA A 1 108 ? -3.612 2.084 -19.903 1.00 97.56 108 ALA A CA 1
ATOM 889 C C . ALA A 1 108 ? -3.128 1.319 -18.662 1.00 97.56 108 ALA A C 1
ATOM 891 O O . ALA A 1 108 ? -3.768 1.392 -17.613 1.00 97.56 108 ALA A O 1
ATOM 892 N N . LEU A 1 109 ? -1.974 0.637 -18.745 1.00 98.12 109 LEU A N 1
ATOM 893 C CA . LEU A 1 109 ? -1.372 -0.056 -17.603 1.00 98.12 109 LEU A CA 1
ATOM 894 C C . LEU A 1 109 ? -1.143 0.900 -16.428 1.00 98.12 109 LEU A C 1
ATOM 896 O O . LEU A 1 109 ? -1.566 0.602 -15.316 1.00 98.12 109 LEU A O 1
ATOM 900 N N . LEU A 1 110 ? -0.501 2.048 -16.665 1.00 98.19 110 LEU A N 1
ATOM 901 C CA . LEU A 1 110 ? -0.221 3.023 -15.607 1.00 98.19 110 LEU A CA 1
ATOM 902 C C . LEU A 1 110 ? -1.506 3.580 -14.981 1.00 98.19 110 LEU A C 1
ATOM 904 O O . LEU A 1 110 ? -1.571 3.709 -13.760 1.00 98.19 110 LEU A O 1
ATOM 908 N N . GLY A 1 111 ? -2.540 3.842 -15.787 1.00 97.62 111 GLY A N 1
ATOM 909 C CA . GLY A 1 111 ? -3.859 4.231 -15.282 1.00 97.62 111 GLY A CA 1
ATOM 910 C C . GLY A 1 111 ? -4.451 3.171 -14.351 1.00 97.62 111 GLY A C 1
ATOM 911 O O . GLY A 1 111 ? -4.786 3.465 -13.205 1.00 97.62 111 GLY A O 1
ATOM 912 N N . SER A 1 112 ? -4.469 1.910 -14.789 1.00 97.00 112 SER A N 1
ATOM 913 C CA . SER A 1 112 ? -5.003 0.814 -13.974 1.00 97.00 112 SER A CA 1
ATOM 914 C C . SER A 1 112 ? -4.190 0.545 -12.705 1.00 97.00 112 SER A C 1
ATOM 916 O O . SER A 1 112 ? -4.773 0.108 -11.714 1.00 97.00 112 SER A O 1
ATOM 918 N N . VAL A 1 113 ? -2.876 0.798 -12.701 1.00 98.06 113 VAL A N 1
ATOM 919 C CA . VAL A 1 113 ? -2.048 0.719 -11.483 1.00 98.06 113 VAL A CA 1
ATOM 920 C C . VAL A 1 113 ? -2.519 1.746 -10.457 1.00 98.06 113 VAL A C 1
ATOM 922 O O . VAL A 1 113 ? -2.703 1.408 -9.289 1.00 98.06 113 VAL A O 1
ATOM 925 N N . ILE A 1 114 ? -2.743 2.991 -10.883 1.00 97.75 114 ILE A N 1
ATOM 926 C CA . ILE A 1 114 ? -3.218 4.062 -9.999 1.00 97.75 114 ILE A CA 1
ATOM 927 C C . ILE A 1 114 ? -4.577 3.689 -9.403 1.00 97.75 114 ILE A C 1
ATOM 929 O O . ILE A 1 114 ? -4.776 3.820 -8.193 1.00 97.75 114 ILE A O 1
ATOM 933 N N . ASP A 1 115 ? -5.493 3.197 -10.234 1.00 97.00 115 ASP A N 1
ATOM 934 C CA . ASP A 1 115 ? -6.825 2.798 -9.785 1.00 97.00 115 ASP A CA 1
ATOM 935 C C . ASP A 1 115 ? -6.763 1.617 -8.814 1.00 97.00 115 ASP A C 1
ATOM 937 O O . ASP A 1 115 ? -7.410 1.655 -7.769 1.00 97.00 115 ASP A O 1
ATOM 941 N N . GLN A 1 116 ? -5.914 0.617 -9.074 1.00 96.31 116 GLN A N 1
ATOM 942 C CA . GLN A 1 116 ? -5.723 -0.499 -8.149 1.00 96.31 116 GLN A CA 1
ATOM 943 C C . GLN A 1 116 ? -5.179 -0.026 -6.794 1.00 96.31 116 GLN A C 1
ATOM 945 O O . GLN A 1 116 ? -5.677 -0.460 -5.758 1.00 96.31 116 GLN A O 1
ATOM 950 N N . VAL A 1 117 ? -4.198 0.883 -6.771 1.00 96.38 117 VAL A N 1
ATOM 951 C CA . VAL A 1 117 ? -3.651 1.430 -5.516 1.00 96.38 117 VAL A CA 1
ATOM 952 C C . VAL A 1 117 ? -4.722 2.202 -4.742 1.00 96.38 117 VAL A C 1
ATOM 954 O O . VAL A 1 117 ? -4.860 2.019 -3.531 1.00 96.38 117 VAL A O 1
ATOM 957 N N . LYS A 1 118 ? -5.527 3.027 -5.424 1.00 95.81 118 LYS A N 1
ATOM 958 C CA . LYS A 1 118 ? -6.657 3.740 -4.804 1.00 95.81 118 LYS A CA 1
ATOM 959 C C . LYS A 1 118 ? -7.698 2.774 -4.242 1.00 95.81 118 LYS A C 1
ATOM 961 O O . LYS A 1 118 ? -8.191 2.981 -3.133 1.00 95.81 118 LYS A O 1
ATOM 966 N N . ASP A 1 119 ? -8.013 1.718 -4.981 1.00 94.56 119 ASP A N 1
ATOM 967 C CA . ASP A 1 119 ? -8.963 0.689 -4.573 1.00 94.56 119 ASP A CA 1
ATOM 968 C C . ASP A 1 119 ? -8.470 -0.117 -3.375 1.00 94.56 119 ASP A C 1
ATOM 970 O O . ASP A 1 119 ? -9.238 -0.351 -2.443 1.00 94.56 119 ASP A O 1
ATOM 974 N N . LEU A 1 120 ? -7.196 -0.511 -3.367 1.00 93.94 120 LEU A N 1
ATOM 975 C CA . LEU A 1 120 ? -6.576 -1.195 -2.234 1.00 93.94 120 LEU A CA 1
ATOM 976 C C . LEU A 1 120 ? -6.571 -0.302 -0.993 1.00 93.94 120 LEU A C 1
ATOM 978 O O . LEU A 1 120 ? -6.979 -0.758 0.072 1.00 93.94 120 LEU A O 1
ATOM 982 N N . LYS A 1 121 ? -6.216 0.983 -1.134 1.00 89.38 121 LYS A N 1
ATOM 983 C CA . LYS A 1 121 ? -6.282 1.953 -0.033 1.00 89.38 121 LYS A CA 1
ATOM 984 C C . LYS A 1 121 ? -7.704 2.088 0.513 1.00 89.38 121 LYS A C 1
ATOM 986 O O . LYS A 1 121 ? -7.895 2.033 1.723 1.00 89.38 121 LYS A O 1
ATOM 991 N N . ARG A 1 122 ? -8.710 2.222 -0.359 1.00 90.88 122 ARG A N 1
ATOM 992 C CA . ARG A 1 122 ? -10.121 2.305 0.052 1.00 90.88 122 ARG A CA 1
ATOM 993 C C . ARG A 1 122 ? -10.563 1.046 0.795 1.00 90.88 122 ARG A C 1
ATOM 995 O O . ARG A 1 122 ? -11.117 1.158 1.881 1.00 90.88 122 ARG A O 1
ATOM 1002 N N . LYS A 1 123 ? -10.261 -0.141 0.259 1.00 89.06 123 LYS A N 1
ATOM 1003 C CA . LYS A 1 123 ? -10.580 -1.422 0.909 1.00 89.06 123 LYS A CA 1
ATOM 1004 C C . LYS A 1 123 ? -9.910 -1.544 2.276 1.00 89.06 123 LYS A C 1
ATOM 1006 O O . LYS A 1 123 ? -10.575 -1.938 3.223 1.00 89.06 123 LYS A O 1
ATOM 1011 N N . ALA A 1 124 ? -8.637 -1.168 2.396 1.00 84.12 124 ALA A N 1
ATOM 1012 C CA . ALA A 1 124 ? -7.930 -1.170 3.675 1.00 84.12 124 ALA A CA 1
ATOM 1013 C C . ALA A 1 124 ? -8.575 -0.209 4.689 1.00 84.12 124 ALA A C 1
ATOM 1015 O O . ALA A 1 124 ? -8.788 -0.584 5.838 1.00 84.12 124 ALA A O 1
ATOM 1016 N N . MET A 1 125 ? -8.965 0.996 4.257 1.00 79.12 125 MET A N 1
ATOM 1017 C CA . MET A 1 125 ? -9.672 1.962 5.106 1.00 79.12 125 MET A CA 1
ATOM 1018 C C . MET A 1 125 ? -11.059 1.472 5.537 1.00 79.12 125 MET A C 1
ATOM 1020 O O . MET A 1 125 ? -11.444 1.668 6.684 1.00 79.12 125 MET A O 1
ATOM 1024 N N . ASP A 1 126 ? -11.827 0.850 4.644 1.00 80.00 126 ASP A N 1
ATOM 1025 C CA . ASP A 1 126 ? -13.158 0.337 4.984 1.00 80.00 126 ASP A CA 1
ATOM 1026 C C . ASP A 1 126 ? -13.069 -0.869 5.923 1.00 80.00 126 ASP A C 1
ATOM 1028 O O . ASP A 1 126 ? -13.837 -0.961 6.880 1.00 80.00 126 ASP A O 1
ATOM 1032 N N . VAL A 1 127 ? -12.073 -1.736 5.723 1.00 74.75 127 VAL A N 1
ATOM 1033 C CA . VAL A 1 127 ? -11.747 -2.805 6.671 1.00 74.75 127 VAL A CA 1
ATOM 1034 C C . VAL A 1 127 ? -11.333 -2.219 8.023 1.00 74.75 127 VAL A C 1
ATOM 1036 O O . VAL A 1 127 ? -11.826 -2.699 9.031 1.00 74.75 127 VAL A O 1
ATOM 1039 N N . SER A 1 128 ? -10.537 -1.145 8.065 1.00 63.50 128 SER A N 1
ATOM 1040 C CA . SER A 1 128 ? -10.128 -0.453 9.304 1.00 63.50 128 SER A CA 1
ATOM 1041 C C . SER A 1 128 ? -11.293 0.193 10.084 1.00 63.50 128 SER A C 1
ATOM 1043 O O . SER A 1 128 ? -11.199 0.399 11.292 1.00 63.50 128 SER A O 1
ATOM 1045 N N . LYS A 1 129 ? -12.427 0.489 9.430 1.00 64.06 129 LYS A N 1
ATOM 1046 C CA . LYS A 1 129 ? -13.641 0.980 10.114 1.00 64.06 129 LYS A CA 1
ATOM 1047 C C . LYS A 1 129 ? -14.458 -0.140 10.758 1.00 64.06 129 LYS A C 1
ATOM 1049 O O . LYS A 1 129 ? -15.154 0.105 11.739 1.00 64.06 129 LYS A O 1
ATOM 1054 N N . VAL A 1 130 ? -14.434 -1.335 10.168 1.00 58.41 130 VAL A N 1
ATOM 1055 C CA . VAL A 1 130 ? -15.237 -2.497 10.599 1.00 58.41 130 VAL A CA 1
ATOM 1056 C C . VAL A 1 130 ? -14.442 -3.408 11.536 1.00 58.41 130 VAL A C 1
ATOM 1058 O O . VAL A 1 130 ? -14.998 -4.030 12.435 1.00 58.41 130 VAL A O 1
ATOM 1061 N N . ILE A 1 131 ? -13.131 -3.458 11.339 1.00 53.22 131 ILE A N 1
ATOM 1062 C CA . ILE A 1 131 ? -12.142 -4.147 12.154 1.00 53.22 131 ILE A CA 1
ATOM 1063 C C . ILE A 1 131 ? -11.213 -3.045 12.642 1.00 53.22 131 ILE A C 1
ATOM 1065 O O . ILE A 1 131 ? -10.679 -2.319 11.813 1.00 53.22 131 ILE A O 1
ATOM 1069 N N . THR A 1 132 ? -11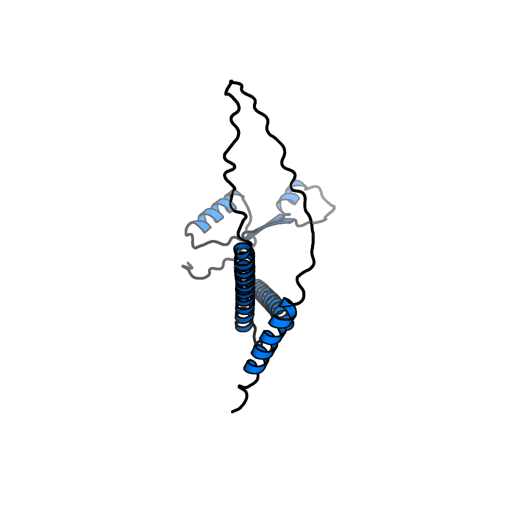.002 -2.904 13.950 1.00 56.44 132 THR A N 1
ATOM 1070 C CA . THR A 1 132 ? -9.955 -2.045 14.524 1.00 56.44 132 THR A CA 1
ATOM 1071 C C . THR A 1 132 ? -8.585 -2.582 14.099 1.00 56.44 132 THR A C 1
ATOM 1073 O O . THR A 1 132 ? -7.892 -3.265 14.846 1.00 56.44 132 THR A O 1
ATOM 1076 N N . VAL A 1 133 ? -8.223 -2.363 12.835 1.00 53.88 133 VAL A N 1
ATOM 1077 C CA . VAL A 1 133 ? -6.904 -2.684 12.302 1.00 53.88 133 VAL A CA 1
ATOM 1078 C C . VAL A 1 133 ? -5.956 -1.645 12.889 1.00 53.88 133 VAL A C 1
ATOM 1080 O O . VAL A 1 133 ? -6.269 -0.456 12.778 1.00 53.88 133 VAL A O 1
ATOM 1083 N N . PRO A 1 134 ? -4.843 -2.062 13.517 1.00 57.22 134 PRO A N 1
ATOM 1084 C CA . PRO A 1 134 ? -3.864 -1.137 14.064 1.00 57.22 134 PRO A CA 1
ATOM 1085 C C . PRO A 1 134 ? -3.467 -0.123 12.994 1.00 57.22 134 PRO A C 1
ATOM 1087 O O . PRO A 1 134 ? -2.968 -0.498 11.932 1.00 57.22 134 PRO A O 1
ATOM 1090 N N . THR A 1 135 ? -3.723 1.159 13.240 1.00 61.56 135 THR A N 1
ATOM 1091 C CA . THR A 1 135 ? -3.093 2.217 12.459 1.00 61.56 135 THR A CA 1
ATOM 1092 C C . THR A 1 135 ? -1.594 2.080 12.702 1.00 61.56 135 THR A C 1
ATOM 1094 O O . THR A 1 135 ? -1.161 2.107 13.848 1.00 61.56 135 THR A O 1
ATOM 1097 N N . GLU A 1 136 ? -0.791 1.934 11.652 1.00 64.31 136 GLU A N 1
ATOM 1098 C CA . GLU A 1 136 ? 0.682 1.859 11.732 1.00 64.31 136 GLU A CA 1
ATOM 1099 C C . GLU A 1 136 ? 1.339 3.202 12.119 1.00 64.31 136 GLU A C 1
ATOM 1101 O O . GLU A 1 136 ? 2.519 3.437 11.874 1.00 64.31 136 GLU A O 1
ATOM 1106 N N . ILE A 1 137 ? 0.546 4.117 12.677 1.00 72.19 137 ILE A N 1
ATOM 1107 C CA . ILE A 1 137 ? 0.905 5.498 12.951 1.00 72.19 137 ILE A CA 1
ATOM 1108 C C . ILE A 1 137 ? 0.517 5.800 14.394 1.00 72.19 137 ILE A C 1
ATOM 1110 O O . ILE A 1 137 ? -0.647 5.666 14.790 1.00 72.19 137 ILE A O 1
ATOM 1114 N N . ASP A 1 138 ? 1.511 6.241 15.154 1.00 86.38 138 ASP A N 1
ATOM 1115 C CA . ASP A 1 138 ? 1.308 6.825 16.469 1.00 86.38 138 ASP A CA 1
ATOM 1116 C C . ASP A 1 138 ? 0.697 8.218 16.292 1.00 86.38 138 ASP A C 1
ATOM 1118 O O . ASP A 1 138 ? 1.267 9.084 15.623 1.00 86.38 138 ASP A O 1
ATOM 1122 N N . GLU A 1 139 ? -0.473 8.445 16.880 1.00 85.88 139 GLU A N 1
ATOM 1123 C CA . GLU A 1 139 ? -1.183 9.720 16.786 1.00 85.88 139 GLU A CA 1
ATOM 1124 C C . GLU A 1 139 ? -1.741 10.099 18.154 1.00 85.88 139 GLU A C 1
ATOM 1126 O O . GLU A 1 139 ? -2.230 9.250 18.901 1.00 85.88 139 GLU A O 1
ATOM 1131 N N . VAL A 1 140 ? -1.686 11.392 18.477 1.00 88.94 140 VAL A N 1
ATOM 1132 C CA . VAL A 1 140 ? -2.364 11.970 19.637 1.00 88.94 140 VAL A CA 1
ATOM 1133 C C . VAL A 1 140 ? -3.136 13.198 19.174 1.00 88.94 140 VAL A C 1
ATOM 1135 O O . VAL A 1 140 ? -2.538 14.172 18.719 1.00 88.94 140 VAL A O 1
ATOM 1138 N N . SER A 1 141 ? -4.459 13.165 19.313 1.00 88.25 141 SER A N 1
ATOM 1139 C CA . SER A 1 141 ? -5.348 14.285 19.002 1.00 88.25 141 SER A CA 1
ATOM 1140 C C . SER A 1 141 ? -6.145 14.713 20.237 1.00 88.25 141 SER A C 1
ATOM 1142 O O . SER A 1 141 ? -6.389 13.927 21.158 1.00 88.25 141 SER A O 1
ATOM 1144 N N . ILE A 1 142 ? -6.537 15.987 20.273 1.00 89.06 142 ILE A N 1
ATOM 1145 C CA . ILE A 1 142 ? -7.375 16.563 21.329 1.00 89.06 142 ILE A CA 1
ATOM 1146 C C . ILE A 1 142 ? -8.632 17.120 20.664 1.00 89.06 142 ILE A C 1
ATOM 1148 O O . ILE A 1 142 ? -8.564 18.113 19.942 1.00 89.06 142 ILE A O 1
ATOM 1152 N N . ASP A 1 143 ? -9.772 16.489 20.929 1.00 85.38 143 ASP A N 1
ATOM 1153 C CA . ASP A 1 143 ? -11.075 16.916 20.427 1.00 85.38 143 ASP A CA 1
ATOM 1154 C C . ASP A 1 143 ? -11.761 17.765 21.504 1.00 85.38 143 ASP A C 1
ATOM 1156 O O . ASP A 1 143 ? -11.996 17.286 22.614 1.00 85.38 143 ASP A O 1
ATOM 1160 N N . TYR A 1 144 ? -12.097 19.022 21.200 1.00 82.75 144 TYR A N 1
ATOM 1161 C CA . TYR A 1 144 ? -12.842 19.891 22.114 1.00 82.75 144 TYR A CA 1
ATOM 1162 C C . TYR A 1 144 ? -14.347 19.796 21.835 1.00 82.75 144 TYR A C 1
ATOM 1164 O O . TYR A 1 144 ? -14.808 20.165 20.756 1.00 82.75 144 TYR A O 1
ATOM 1172 N N . ASN A 1 145 ? -15.135 19.373 22.822 1.00 70.88 145 ASN A N 1
ATOM 1173 C CA . ASN A 1 145 ? -16.590 19.480 22.772 1.00 70.88 145 ASN A CA 1
ATOM 1174 C C . ASN A 1 145 ? -16.979 20.937 23.054 1.00 70.88 145 ASN A C 1
ATOM 1176 O O . ASN A 1 145 ? -17.034 21.379 24.207 1.00 70.88 145 ASN A O 1
ATOM 1180 N N . HIS A 1 146 ? -17.224 21.704 21.993 1.00 63.50 146 HIS A N 1
ATOM 1181 C CA . HIS A 1 146 ? -17.763 23.053 22.112 1.00 63.50 146 HIS A CA 1
ATOM 1182 C C . HIS A 1 146 ? -19.251 22.972 22.477 1.00 63.50 146 HIS A C 1
ATOM 1184 O O . HIS A 1 146 ? -20.110 22.830 21.615 1.00 63.50 146 HIS A O 1
ATOM 1190 N N . VAL A 1 147 ? -19.557 23.002 23.776 1.00 58.00 147 VAL A N 1
ATOM 1191 C CA . VAL A 1 147 ? -20.933 23.171 24.256 1.00 58.00 147 VAL A CA 1
ATOM 1192 C C . VAL A 1 147 ? -21.189 24.669 24.400 1.00 58.00 147 VAL A C 1
ATOM 1194 O O . VAL A 1 147 ? -20.832 25.270 25.420 1.00 58.00 147 VAL A O 1
ATOM 1197 N N . GLU A 1 148 ? -21.776 25.265 23.363 1.00 56.19 148 GLU A N 1
ATOM 1198 C CA . GLU A 1 148 ? -22.417 26.578 23.438 1.00 56.19 148 GLU A CA 1
ATOM 1199 C C . GLU A 1 148 ? -23.608 26.460 24.393 1.00 56.19 148 GLU A C 1
ATOM 1201 O O . GLU A 1 148 ? -24.678 25.992 24.024 1.00 56.19 148 GLU A O 1
ATOM 1206 N N . ASP A 1 149 ? -23.406 26.820 25.658 1.00 52.91 149 ASP A N 1
ATOM 1207 C CA . ASP A 1 149 ? -24.525 27.037 26.570 1.00 52.91 149 ASP A CA 1
ATOM 1208 C C . ASP A 1 149 ? -24.255 28.325 27.346 1.00 52.91 149 ASP A C 1
ATOM 1210 O O . ASP A 1 149 ? -23.364 28.387 28.206 1.00 52.91 149 ASP A O 1
ATOM 1214 N N . GLU A 1 150 ? -24.972 29.362 26.919 1.00 58.50 150 GLU A N 1
ATOM 1215 C CA . GLU A 1 150 ? -24.868 30.793 27.234 1.00 58.50 150 GLU A CA 1
ATOM 1216 C C . GLU A 1 150 ? -25.468 31.164 28.602 1.00 58.50 150 GLU A C 1
ATOM 1218 O O . GLU A 1 150 ? -25.766 32.324 28.863 1.00 58.50 150 GLU A O 1
ATOM 1223 N N . THR A 1 151 ? -25.655 30.223 29.531 1.00 60.69 151 THR A N 1
ATOM 1224 C CA . THR A 1 151 ? -26.219 30.564 30.847 1.00 60.69 151 THR A CA 1
ATOM 1225 C C . THR A 1 151 ? -25.565 29.804 32.007 1.00 60.69 151 THR A C 1
ATOM 1227 O O . THR A 1 151 ? -25.360 28.598 31.963 1.00 60.69 151 THR A O 1
ATOM 1230 N N . ASN A 1 152 ? -25.269 30.544 33.085 1.00 56.41 152 ASN A N 1
ATOM 1231 C CA . ASN A 1 152 ? -24.911 30.092 34.443 1.00 56.41 152 ASN A CA 1
ATOM 1232 C C . ASN A 1 152 ? -23.435 29.769 34.782 1.00 56.41 152 ASN A C 1
ATOM 1234 O O . ASN A 1 152 ? -22.986 28.628 34.790 1.00 56.41 152 ASN A O 1
ATOM 1238 N N . ASN A 1 153 ? -22.704 30.822 35.174 1.00 58.56 153 ASN A N 1
ATOM 1239 C CA . ASN A 1 153 ? -21.873 31.040 36.385 1.00 58.56 153 ASN A CA 1
ATOM 1240 C C . ASN A 1 153 ? -21.070 29.919 37.099 1.00 58.56 153 ASN A C 1
ATOM 1242 O O . ASN A 1 153 ? -20.493 30.202 38.144 1.00 58.56 153 ASN A O 1
ATOM 1246 N N . ASN A 1 154 ? -20.894 28.713 36.558 1.00 59.75 154 ASN A N 1
ATOM 1247 C CA . ASN A 1 154 ? -19.941 27.718 37.082 1.00 59.75 154 ASN A CA 1
ATOM 1248 C C . ASN A 1 154 ? -18.840 27.405 36.056 1.00 59.75 154 ASN A C 1
ATOM 1250 O O . ASN A 1 154 ? -18.671 26.285 35.576 1.00 59.75 154 ASN A O 1
ATOM 1254 N N . LYS A 1 155 ? -18.059 28.441 35.728 1.00 55.91 155 LYS A N 1
ATOM 1255 C CA . LYS A 1 155 ? -17.011 28.433 34.690 1.00 55.91 155 LYS A CA 1
ATOM 1256 C C . LYS A 1 155 ? -15.888 27.414 34.953 1.00 55.91 155 LYS A C 1
ATOM 1258 O O . LYS A 1 155 ? -15.303 26.908 34.006 1.00 55.91 155 LYS A O 1
ATOM 1263 N N . LEU A 1 156 ? -15.604 27.075 36.216 1.00 55.81 156 LEU A N 1
ATOM 1264 C CA . LEU A 1 156 ? -14.448 26.248 36.600 1.00 55.81 156 LEU A CA 1
ATOM 1265 C C . LEU A 1 156 ? -14.636 24.741 36.339 1.00 55.81 156 LEU A C 1
ATOM 1267 O O . LEU A 1 156 ? -13.686 24.065 35.952 1.00 55.81 156 LEU A O 1
ATOM 1271 N N . ASN A 1 157 ? -15.855 24.217 36.500 1.00 52.97 157 ASN A N 1
ATOM 1272 C CA . ASN A 1 157 ? -16.151 22.797 36.258 1.00 52.97 157 ASN A CA 1
ATOM 1273 C C . ASN A 1 157 ? -16.490 22.494 34.789 1.00 52.97 157 ASN A C 1
ATOM 1275 O O . ASN A 1 157 ? -16.488 21.332 34.401 1.00 52.97 157 ASN A O 1
ATOM 1279 N N . LYS A 1 158 ? -16.736 23.521 33.962 1.00 52.38 158 LYS A N 1
ATOM 1280 C CA . LYS A 1 158 ? -17.046 23.366 32.532 1.00 52.38 158 LYS A CA 1
ATOM 1281 C C . LYS A 1 158 ? -15.794 23.045 31.700 1.00 52.38 158 LYS A C 1
ATOM 1283 O O . LYS A 1 158 ? -15.866 22.252 30.777 1.00 52.38 158 LYS A O 1
ATOM 1288 N N . PHE A 1 159 ? -14.615 23.564 32.060 1.00 53.72 159 PHE A N 1
ATOM 1289 C CA . PHE A 1 159 ? -13.374 23.294 31.307 1.00 53.72 159 PHE A CA 1
ATOM 1290 C C . PHE A 1 159 ? -12.816 21.872 31.474 1.00 53.72 159 PHE A C 1
ATOM 1292 O O . PHE A 1 159 ? -12.140 21.381 30.574 1.00 53.72 159 PHE A O 1
ATOM 1299 N N . LYS A 1 160 ? -13.089 21.194 32.598 1.00 57.12 160 LYS A N 1
ATOM 1300 C CA . LYS A 1 160 ? -12.579 19.832 32.850 1.00 57.12 160 LYS A CA 1
ATOM 1301 C C . LYS A 1 160 ? -13.256 18.754 32.003 1.00 57.12 160 LYS A C 1
ATOM 1303 O O . LYS A 1 160 ? -12.701 17.670 31.868 1.00 57.12 160 LYS A O 1
ATOM 1308 N N . ASN A 1 161 ? -14.424 19.048 31.436 1.00 61.50 161 ASN A N 1
ATOM 1309 C CA . ASN A 1 161 ? -15.301 18.044 30.834 1.00 61.50 161 ASN A CA 1
ATOM 1310 C C . ASN A 1 161 ? -15.365 18.169 29.304 1.00 61.50 161 ASN A C 1
ATOM 1312 O O . ASN A 1 161 ? -16.134 17.461 28.658 1.00 61.50 161 ASN A O 1
ATOM 1316 N N . ASN A 1 162 ? -14.580 19.083 28.727 1.00 73.06 162 ASN A N 1
ATOM 1317 C CA . ASN A 1 162 ? -14.796 19.559 27.365 1.00 73.06 162 ASN A CA 1
ATOM 1318 C C . ASN A 1 162 ? -13.708 19.145 26.377 1.00 73.06 162 ASN A C 1
ATOM 1320 O O . ASN A 1 162 ? -13.760 19.598 25.240 1.00 73.06 162 ASN A O 1
ATOM 1324 N N . PHE A 1 163 ? -12.740 18.311 26.760 1.00 81.31 163 PHE A N 1
ATOM 1325 C CA . PHE A 1 163 ? -11.784 17.768 25.799 1.00 81.31 163 PHE A CA 1
ATOM 1326 C C . PHE A 1 163 ? -11.622 16.257 25.951 1.00 81.31 163 PHE A C 1
ATOM 1328 O O . PHE A 1 163 ? -11.554 15.730 27.061 1.00 81.31 163 PHE A O 1
ATOM 1335 N N . ILE A 1 164 ? -11.576 15.564 24.818 1.00 87.69 164 ILE A N 1
ATOM 1336 C CA . ILE A 1 164 ? -11.313 14.133 24.710 1.00 87.69 164 ILE A CA 1
ATOM 1337 C C . ILE A 1 164 ? -9.936 13.990 24.076 1.00 87.69 164 ILE A C 1
ATOM 1339 O O . ILE A 1 164 ? -9.691 14.504 22.988 1.00 87.69 164 ILE A O 1
ATOM 1343 N N . ILE A 1 165 ? -9.036 13.290 24.760 1.00 88.69 165 ILE A N 1
ATOM 1344 C CA . ILE A 1 165 ? -7.737 12.921 24.199 1.00 88.69 165 ILE A CA 1
ATOM 1345 C C . ILE A 1 165 ? -7.910 11.575 23.506 1.00 88.69 165 ILE A C 1
ATOM 1347 O O . ILE A 1 165 ? -8.337 10.605 24.137 1.00 88.69 165 ILE A O 1
ATOM 1351 N N . LYS A 1 166 ? -7.571 11.510 22.222 1.00 88.94 166 LYS A N 1
ATOM 1352 C CA . LYS A 1 166 ? -7.501 10.263 21.462 1.00 88.94 166 LYS A CA 1
ATOM 1353 C C . LYS A 1 166 ? -6.036 9.975 21.200 1.00 88.94 166 LYS A C 1
ATOM 1355 O O . LYS A 1 166 ? -5.308 10.853 20.755 1.00 88.94 166 LYS A O 1
ATOM 1360 N N . ALA A 1 167 ? -5.613 8.761 21.517 1.00 89.00 167 ALA A N 1
ATOM 1361 C CA . ALA A 1 167 ? -4.254 8.310 21.287 1.00 89.00 167 ALA A CA 1
ATOM 1362 C C . ALA A 1 167 ? -4.287 6.921 20.649 1.00 89.00 167 ALA A C 1
ATOM 1364 O O . ALA A 1 167 ? -5.050 6.060 21.093 1.00 89.00 167 ALA A O 1
ATOM 1365 N N . SER A 1 168 ? -3.462 6.710 19.629 1.00 87.31 168 SER A N 1
ATOM 1366 C CA . SER A 1 168 ? -3.138 5.396 19.074 1.00 87.31 168 SER A CA 1
ATOM 1367 C C . SER A 1 168 ? -1.636 5.173 19.168 1.00 87.31 168 SER A C 1
ATOM 1369 O O . SER A 1 168 ? -0.859 6.105 18.978 1.00 87.31 168 SER A O 1
ATOM 1371 N N . VAL A 1 169 ? -1.239 3.940 19.478 1.00 86.94 169 VAL A N 1
ATOM 1372 C CA . VAL A 1 169 ? 0.164 3.522 19.526 1.00 86.94 169 VAL A CA 1
ATOM 1373 C C . VAL A 1 169 ? 0.313 2.177 18.822 1.00 86.94 169 VAL A C 1
ATOM 1375 O O . VAL A 1 169 ? -0.497 1.274 19.041 1.00 86.94 169 VAL A O 1
ATOM 1378 N N . CYS A 1 170 ? 1.330 2.048 17.976 1.00 86.12 170 CYS A N 1
ATOM 1379 C CA . CYS A 1 170 ? 1.692 0.824 17.276 1.00 86.12 170 CYS A CA 1
ATOM 1380 C C . CYS A 1 170 ? 3.141 0.458 17.608 1.00 86.12 170 CYS A C 1
ATOM 1382 O O . CYS A 1 170 ? 4.069 1.216 17.340 1.00 86.12 170 CYS A O 1
ATOM 1384 N N . CYS A 1 171 ? 3.357 -0.723 18.183 1.00 85.62 171 CYS A N 1
ATOM 1385 C CA . CYS A 1 171 ? 4.685 -1.163 18.597 1.00 85.62 171 CYS A CA 1
ATOM 1386 C C . CYS A 1 171 ? 4.838 -2.688 18.532 1.00 85.62 171 CYS A C 1
ATOM 1388 O O . CYS A 1 171 ? 3.849 -3.423 18.515 1.00 85.62 171 CYS A O 1
ATOM 1390 N N . ASP A 1 172 ? 6.087 -3.153 18.563 1.00 86.56 172 ASP A N 1
ATOM 1391 C CA . ASP A 1 172 ? 6.418 -4.570 18.743 1.00 86.56 172 ASP A CA 1
ATOM 1392 C C . ASP A 1 172 ? 6.016 -5.087 20.140 1.00 86.56 172 ASP A C 1
ATOM 1394 O O . ASP A 1 172 ? 5.791 -4.302 21.068 1.00 86.56 172 ASP A O 1
ATOM 1398 N N . ASP A 1 173 ? 5.960 -6.418 20.304 1.00 85.12 173 ASP A N 1
ATOM 1399 C CA . ASP A 1 173 ? 5.610 -7.075 21.573 1.00 85.12 173 ASP A CA 1
ATOM 1400 C C . ASP A 1 173 ? 6.573 -6.661 22.701 1.00 85.12 173 ASP A C 1
ATOM 1402 O O . ASP A 1 173 ? 7.756 -7.018 22.717 1.00 85.12 173 ASP A O 1
ATOM 1406 N N . ARG A 1 174 ? 6.049 -5.879 23.652 1.00 86.44 174 ARG A N 1
ATOM 1407 C CA . ARG A 1 174 ? 6.766 -5.351 24.815 1.00 86.44 174 ARG A CA 1
ATOM 1408 C C . ARG A 1 174 ? 5.979 -5.662 26.090 1.00 86.44 174 ARG A C 1
ATOM 1410 O O . ARG A 1 174 ? 4.936 -5.045 26.311 1.00 86.44 174 ARG A O 1
ATOM 1417 N N . PRO A 1 175 ? 6.479 -6.549 26.972 1.00 83.50 175 PRO A N 1
ATOM 1418 C CA . PRO A 1 175 ? 5.725 -6.999 28.145 1.00 83.50 175 PRO A CA 1
ATOM 1419 C C . PRO A 1 175 ? 5.409 -5.874 29.147 1.00 83.50 175 PRO A C 1
ATOM 1421 O O . PRO A 1 175 ? 4.385 -5.937 29.821 1.00 83.50 175 PRO A O 1
ATOM 1424 N N . GLU A 1 176 ? 6.237 -4.826 29.205 1.00 90.00 176 GLU A N 1
ATOM 1425 C CA . GLU A 1 176 ? 6.076 -3.695 30.135 1.00 90.00 176 GLU A CA 1
ATOM 1426 C C . GLU A 1 176 ? 5.275 -2.515 29.558 1.00 90.00 176 GLU A C 1
ATOM 1428 O O . GLU A 1 176 ? 5.013 -1.532 30.245 1.00 90.00 176 GLU A O 1
ATOM 1433 N N . LEU A 1 177 ? 4.845 -2.578 28.296 1.00 89.38 177 LEU A N 1
ATOM 1434 C CA . LEU A 1 177 ? 4.195 -1.431 27.656 1.00 89.38 177 LEU A CA 1
ATOM 1435 C C . LEU A 1 177 ? 2.887 -1.037 28.352 1.00 89.38 177 LEU A C 1
ATOM 1437 O O . LEU A 1 177 ? 2.611 0.141 28.575 1.00 89.38 177 LEU A O 1
ATOM 1441 N N . PHE A 1 178 ? 2.061 -2.027 28.692 1.00 88.50 178 PHE A N 1
ATOM 1442 C CA . PHE A 1 178 ? 0.769 -1.765 29.316 1.00 88.50 178 PHE A CA 1
ATOM 1443 C C . PHE A 1 178 ? 0.926 -1.212 30.733 1.00 88.50 178 PHE A C 1
ATOM 1445 O O . PHE A 1 178 ? 0.175 -0.314 31.113 1.00 88.50 178 PHE A O 1
ATOM 1452 N N . SER A 1 179 ? 1.893 -1.709 31.513 1.00 91.25 179 SER A N 1
ATOM 1453 C CA . SER A 1 179 ? 2.159 -1.205 32.865 1.00 91.25 179 SER A CA 1
ATOM 1454 C C . SER A 1 179 ? 2.640 0.248 32.820 1.00 91.25 179 SER A C 1
ATOM 1456 O O . SER A 1 179 ? 2.105 1.080 33.558 1.00 91.25 179 SER A O 1
ATOM 1458 N N . GLU A 1 180 ? 3.547 0.579 31.896 1.00 93.25 180 GLU A N 1
ATOM 1459 C CA . GLU A 1 180 ? 4.004 1.950 31.642 1.00 93.25 180 GLU A CA 1
ATOM 1460 C C . GLU A 1 180 ? 2.848 2.872 31.222 1.00 93.25 180 GLU A C 1
ATOM 1462 O O . GLU A 1 180 ? 2.637 3.924 31.835 1.00 93.25 180 GLU A O 1
ATOM 1467 N N . LEU A 1 181 ? 2.036 2.463 30.239 1.00 91.31 181 LEU A N 1
ATOM 1468 C CA . LEU A 1 181 ? 0.908 3.262 29.753 1.00 91.31 181 LEU A CA 1
ATOM 1469 C C . LEU A 1 181 ? -0.126 3.506 30.859 1.00 91.31 181 LEU A C 1
ATOM 1471 O O . LEU A 1 181 ? -0.574 4.635 31.061 1.00 91.31 181 LEU A O 1
ATOM 1475 N N . ILE A 1 182 ? -0.476 2.472 31.629 1.00 90.25 182 ILE A N 1
ATOM 1476 C CA . ILE A 1 182 ? -1.408 2.591 32.757 1.00 90.25 182 ILE A CA 1
ATOM 1477 C C . ILE A 1 182 ? -0.855 3.547 33.818 1.00 90.25 182 ILE A C 1
ATOM 1479 O O . ILE A 1 182 ? -1.612 4.355 34.361 1.00 90.25 182 ILE A O 1
ATOM 1483 N N . GLN A 1 183 ? 0.441 3.476 34.130 1.00 93.69 183 GLN A N 1
ATOM 1484 C CA . GLN A 1 183 ? 1.074 4.368 35.100 1.00 93.69 183 GLN A CA 1
ATOM 1485 C C . GLN A 1 183 ? 1.016 5.829 34.640 1.00 93.69 183 GLN A C 1
ATOM 1487 O O . GLN A 1 183 ? 0.645 6.701 35.430 1.00 93.69 183 GLN A O 1
ATOM 1492 N N . VAL A 1 184 ? 1.312 6.095 33.365 1.00 92.00 184 VAL A N 1
ATOM 1493 C CA . VAL A 1 184 ? 1.232 7.439 32.777 1.00 92.00 184 VAL A CA 1
ATOM 1494 C C . VAL A 1 184 ? -0.206 7.962 32.805 1.00 92.00 184 VAL A C 1
ATOM 1496 O O . VAL A 1 184 ? -0.452 9.052 33.324 1.00 92.00 184 VAL A O 1
ATOM 1499 N N . LEU A 1 185 ? -1.180 7.175 32.336 1.00 89.94 185 LEU A N 1
ATOM 1500 C CA . LEU A 1 185 ? -2.592 7.576 32.314 1.00 89.94 185 LEU A CA 1
ATOM 1501 C C . LEU A 1 185 ? -3.143 7.844 33.725 1.00 89.94 185 LEU A C 1
ATOM 1503 O O . LEU A 1 185 ? -3.876 8.816 33.931 1.00 89.94 185 LEU A O 1
ATOM 1507 N N . LYS A 1 186 ? -2.745 7.034 34.718 1.00 89.56 186 LYS A N 1
ATOM 1508 C CA . LYS A 1 186 ? -3.074 7.261 36.135 1.00 89.56 186 LYS A CA 1
ATOM 1509 C C . LYS A 1 186 ? -2.438 8.542 36.673 1.00 89.56 186 LYS A C 1
ATOM 1511 O O . LYS A 1 186 ? -3.116 9.298 37.367 1.00 89.56 186 LYS A O 1
ATOM 1516 N N . GLY A 1 187 ? -1.174 8.809 36.334 1.00 92.06 187 GLY A N 1
ATOM 1517 C CA . GLY A 1 187 ? -0.473 10.040 36.712 1.00 92.06 187 GLY A CA 1
ATOM 1518 C C . GLY A 1 187 ? -1.148 11.301 36.166 1.00 92.06 187 GLY A C 1
ATOM 1519 O O . GLY A 1 187 ? -1.230 12.311 36.863 1.00 92.06 187 GLY A O 1
ATOM 1520 N N . LEU A 1 188 ? -1.718 11.217 34.961 1.00 89.06 188 LEU A N 1
ATOM 1521 C CA . LEU A 1 188 ? -2.454 12.307 34.314 1.00 89.06 188 LEU A CA 1
ATOM 1522 C C . LEU A 1 188 ? -3.900 12.471 34.814 1.00 89.06 188 LEU A C 1
ATOM 1524 O O . LEU A 1 188 ? -4.569 13.431 34.435 1.00 89.06 188 LEU A O 1
ATOM 1528 N N . ARG A 1 189 ? -4.392 11.569 35.677 1.00 87.88 189 ARG A N 1
ATOM 1529 C CA . ARG A 1 189 ? -5.765 11.581 36.221 1.00 87.88 189 ARG A CA 1
ATOM 1530 C C . ARG A 1 189 ? -6.849 11.616 35.129 1.00 87.88 189 ARG A C 1
ATOM 1532 O O . ARG A 1 189 ? -7.904 12.222 35.323 1.00 87.88 189 ARG A O 1
ATOM 1539 N N . LEU A 1 190 ? -6.587 10.975 33.989 1.00 84.06 190 LEU A N 1
ATOM 1540 C CA . LEU A 1 190 ? -7.530 10.882 32.873 1.00 84.06 190 LEU A CA 1
ATOM 1541 C C . LEU A 1 190 ? -8.616 9.837 33.159 1.00 84.06 190 LEU A C 1
ATOM 1543 O O . LEU A 1 190 ? -8.376 8.842 33.842 1.00 84.06 190 LEU A O 1
ATOM 1547 N N . THR A 1 191 ? -9.810 10.046 32.603 1.00 86.56 191 THR A N 1
ATOM 1548 C CA . THR A 1 191 ? -10.889 9.045 32.625 1.00 86.56 191 THR A CA 1
ATOM 1549 C C . THR A 1 191 ? -10.897 8.308 31.291 1.00 86.56 191 THR A C 1
ATOM 1551 O O . THR A 1 191 ? -11.035 8.933 30.243 1.00 86.56 191 THR A O 1
ATOM 1554 N N . THR A 1 192 ? -10.722 6.984 31.312 1.00 88.25 192 THR A N 1
ATOM 1555 C CA . THR A 1 192 ? -10.753 6.170 30.086 1.00 88.25 192 THR A CA 1
ATOM 1556 C C . THR A 1 192 ? -12.194 6.033 29.602 1.00 88.25 192 THR A C 1
ATOM 1558 O O . THR A 1 192 ? -13.025 5.470 30.307 1.00 88.25 192 THR A O 1
ATOM 1561 N N . VAL A 1 193 ? -12.487 6.557 28.410 1.00 89.12 193 VAL A N 1
ATOM 1562 C CA . VAL A 1 193 ? -13.820 6.466 27.786 1.00 89.12 193 VAL A CA 1
ATOM 1563 C C . VAL A 1 193 ? -13.935 5.220 26.907 1.00 89.12 193 VAL A C 1
ATOM 1565 O O . VAL A 1 193 ? -14.949 4.530 26.936 1.00 89.12 193 VAL A O 1
ATOM 1568 N N . LYS A 1 194 ? -12.889 4.920 26.130 1.00 87.12 194 LYS A N 1
ATOM 1569 C CA . LYS A 1 194 ? -12.804 3.759 25.243 1.00 87.12 194 LYS A CA 1
ATOM 1570 C C . LYS A 1 194 ? -11.340 3.358 25.079 1.00 87.12 194 LYS A C 1
ATOM 1572 O O . LYS A 1 194 ? -10.482 4.232 24.991 1.00 87.12 194 LYS A O 1
ATOM 1577 N N . ALA A 1 195 ? -11.076 2.059 25.019 1.00 88.62 195 ALA A N 1
ATOM 1578 C CA . ALA A 1 195 ? -9.778 1.505 24.666 1.00 88.62 195 ALA A CA 1
ATOM 1579 C C . ALA A 1 195 ? -10.004 0.252 23.818 1.00 88.62 195 ALA A C 1
ATOM 1581 O O . ALA A 1 195 ? -10.722 -0.650 24.244 1.00 88.62 195 ALA A O 1
ATOM 1582 N N . ASP A 1 196 ? -9.399 0.218 22.634 1.00 85.25 196 ASP A N 1
ATOM 1583 C CA . ASP A 1 196 ? -9.390 -0.947 21.754 1.00 85.25 196 ASP A CA 1
ATOM 1584 C C . ASP A 1 196 ? -7.940 -1.424 21.620 1.00 85.25 196 ASP A C 1
ATOM 1586 O O . ASP A 1 196 ? -7.026 -0.607 21.507 1.00 85.25 196 ASP A O 1
ATOM 1590 N N . ILE A 1 197 ? -7.724 -2.738 21.649 1.00 84.50 197 ILE A N 1
ATOM 1591 C CA . ILE A 1 197 ? -6.401 -3.356 21.514 1.00 84.50 197 ILE A CA 1
ATOM 1592 C C . ILE A 1 197 ? -6.520 -4.458 20.467 1.00 84.50 197 ILE A C 1
ATOM 1594 O O . ILE A 1 197 ? -7.447 -5.266 20.516 1.00 84.50 197 ILE A O 1
ATOM 1598 N N . ALA A 1 198 ? -5.572 -4.505 19.536 1.00 79.75 198 ALA A N 1
ATOM 1599 C CA . ALA A 1 198 ? -5.441 -5.593 18.580 1.00 79.75 198 ALA A CA 1
ATOM 1600 C C . ALA A 1 198 ? -3.974 -6.026 18.508 1.00 79.75 198 ALA A C 1
ATOM 1602 O O . ALA A 1 198 ? -3.076 -5.189 18.547 1.00 79.75 198 ALA A O 1
ATOM 1603 N N . SER A 1 199 ? -3.732 -7.332 18.407 1.00 77.94 199 SER A N 1
ATOM 1604 C CA . SER A 1 199 ? -2.395 -7.905 18.249 1.00 77.94 199 SER A CA 1
ATOM 1605 C C . SER A 1 199 ? -2.336 -8.761 16.988 1.00 77.94 199 SER A C 1
ATOM 1607 O O . SER A 1 199 ? -3.276 -9.486 16.659 1.00 77.94 199 SER A O 1
ATOM 1609 N N . VAL A 1 200 ? -1.224 -8.669 16.260 1.00 74.75 200 VAL A N 1
ATOM 1610 C CA . VAL A 1 200 ? -0.977 -9.456 15.046 1.00 74.75 200 VAL A CA 1
ATOM 1611 C C . VAL A 1 200 ? 0.148 -10.441 15.344 1.00 74.75 200 VAL A C 1
ATOM 1613 O O . VAL A 1 200 ? 1.316 -10.134 15.147 1.00 74.75 200 VAL A O 1
ATOM 1616 N N . GLY A 1 201 ? -0.221 -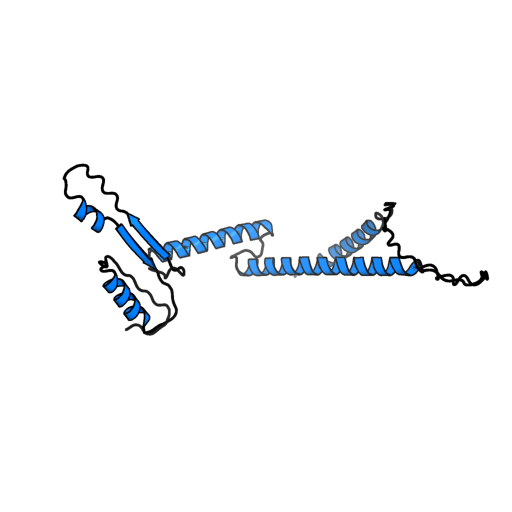11.624 15.848 1.00 70.56 201 GLY A N 1
ATOM 1617 C CA . GLY A 1 201 ? 0.722 -12.673 16.252 1.00 70.56 201 GLY A CA 1
ATOM 1618 C C . GLY A 1 201 ? 1.473 -12.337 17.549 1.00 70.56 201 GLY A C 1
ATOM 1619 O O . GLY A 1 201 ? 2.227 -11.378 17.617 1.00 70.56 201 GLY A O 1
ATOM 1620 N N . GLY A 1 202 ? 1.271 -13.134 18.601 1.00 64.56 202 GLY A N 1
ATOM 1621 C CA . GLY A 1 202 ? 1.873 -12.891 19.916 1.00 64.56 202 GLY A CA 1
ATOM 1622 C C . GLY A 1 202 ? 1.074 -13.516 21.060 1.00 64.56 202 GLY A C 1
ATOM 1623 O O . GLY A 1 202 ? 0.062 -14.186 20.839 1.00 64.56 202 GLY A O 1
ATOM 1624 N N . ARG A 1 203 ? 1.543 -13.329 22.300 1.00 61.91 203 ARG A N 1
ATOM 1625 C CA . ARG A 1 203 ? 0.958 -13.932 23.507 1.00 61.91 203 ARG A CA 1
ATOM 1626 C C . ARG A 1 203 ? -0.213 -13.077 24.008 1.00 61.91 203 ARG A C 1
ATOM 1628 O O . ARG A 1 203 ? -0.011 -12.151 24.779 1.00 61.91 203 ARG A O 1
ATOM 1635 N N . ILE A 1 204 ? -1.438 -13.397 23.595 1.00 60.56 204 ILE A N 1
ATOM 1636 C CA . ILE A 1 204 ? -2.645 -12.830 24.220 1.00 60.56 204 ILE A CA 1
ATOM 1637 C C . ILE A 1 204 ? -2.815 -13.497 25.597 1.00 60.56 204 ILE A C 1
ATOM 1639 O O . ILE A 1 204 ? -2.866 -14.727 25.680 1.00 60.56 204 ILE A O 1
ATOM 1643 N N . LYS A 1 205 ? -2.878 -12.703 26.666 1.00 51.12 205 LYS A N 1
ATOM 1644 C CA . LYS A 1 205 ? -3.345 -13.104 27.999 1.00 51.12 205 LYS A CA 1
ATOM 1645 C C . LYS A 1 205 ? -4.311 -12.057 28.521 1.00 51.12 205 LYS A C 1
ATOM 1647 O O . LYS A 1 205 ? -4.014 -10.863 28.311 1.00 51.12 205 LYS A O 1
#

InterPro domains:
  IPR011598 Myc-type, basic helix-loop-helix (bHLH) domain [PF00010] (74-121)
  IPR011598 Myc-type, basic helix-loop-helix (bHLH) domain [PS50888] (71-120)
  IPR011598 Myc-type, basic helix-loop-helix (bHLH) domain [SM00353] (77-126)
  IPR036638 Helix-loop-helix DNA-binding domain superfamily [G3DSA:4.10.280.10] (66-129)
  IPR036638 Helix-loop-helix DNA-binding domain superfamily [SSF47459] (73-124)
  IPR045847 Transcription factor AIG1-like [PTHR45844] (4-205)

Secondary structure (DSSP, 8-state):
-----SHHHHHHHHHHHHHHHTTS------------PPPP---------------------THHHHHHHHHHHHHHHHHHHHHHHHHHHHHHHHHHHSTT-TT--HHHHHHHHHHHHHHHHHHHHHHHHHS-PPPSS-EEEEEE--------S-HHHHGGGSEEEEEE---S--TTHHHHHHHHHHHTTPPP-------SSS---

Radius of gyration: 37.92 Å; chains: 1; bounding box: 99×60×80 Å

Organism: Trifolium pratense (NCBI:txid57577)

Sequence (205 aa):
MENYNNDSSEWQQQQQQHKHWSQYSCDDHSQFPTQILPHNVSDSSSGSFQYSEFHTWPLPIEESLEDRAVSASKSHSQAEKRRRDRINTQLANLRKLIPKSDKMDKAALLGSVIDQVKDLKRKAMDVSKVITVPTEIDEVSIDYNHVEDETNNNKLNKFKNNFIIKASVCCDDRPELFSELIQVLKGLRLTTVKADIASVGGRIK

pLDDT: mean 70.53, std 22.26, range [31.28, 98.62]